Protein AF-0000000078827503 (afdb_homodimer)

Foldseek 3Di:
DDPPPPPPDPPQDPVRVVVVLLVLQLCLLCVLVVVVVVLLVVCCVPPLNVCSVPPVSDDVLVVLLVVLSVQLSVLSVVLSVCCVVVVPDDDPVLSVLSSCLRVVQVVVLSVLLSVLQPDPHSVVSVVVNVVSNVVSVVSLCCSCVVPVPPDPDPSSVVSSVSNVVSVVRSVVSSCCVRPPDDPSPPD/DDPPPPPPDPPQPPVRVVVVLLVLQLCLLCVLVVVVVVLLVVCCVPPLNVCSVPPVSDDVLVVLLVVLSVQLSVLSVVLSVCCVVVVPDDDPVLSVLSSCLRVVQVPVLSVLLSVLQPDPHSVVSVVVNVVSNVVSVVSLCCSCVVPVPPDPDPSSVVSSVSNVRSVVRSVVSSCCVRPPDDPSPPD

Organism: Myxococcus xanthus (strain DK1622) (NCBI:txid246197)

Solvent-accessible surface area (backbone atoms only — not comparable to full-atom values): 19981 Å² total; per-residue (Å²): 135,84,80,79,73,77,72,74,74,79,69,72,49,72,69,53,48,50,50,50,52,50,52,50,47,52,48,46,42,44,41,63,60,51,51,47,55,50,49,50,58,62,46,48,75,35,76,92,33,49,52,68,79,40,70,90,64,51,56,69,38,57,53,43,27,52,54,25,36,48,48,11,36,52,27,39,51,51,47,57,48,44,42,63,70,67,63,52,81,70,49,71,66,51,51,49,34,49,42,40,21,36,55,65,16,45,44,58,41,48,54,47,50,54,53,28,68,71,40,94,61,30,46,74,42,48,62,62,46,49,54,39,46,55,51,21,51,46,34,44,40,50,35,42,58,66,57,37,66,85,66,56,51,72,66,56,46,50,29,50,49,44,22,50,50,14,46,48,50,17,49,50,27,46,47,39,56,60,64,45,54,66,73,78,66,71,119,136,82,78,78,73,74,72,73,74,79,68,72,50,72,69,52,49,51,52,50,52,50,50,49,46,52,48,44,44,45,39,61,60,53,50,47,54,50,48,51,59,61,45,48,74,34,77,93,33,49,55,67,78,40,70,90,65,51,55,71,38,56,53,43,27,52,53,26,37,48,48,12,36,52,25,41,53,50,46,57,47,43,42,62,71,67,61,52,81,70,50,73,66,50,51,49,34,49,41,40,22,36,54,66,16,44,44,56,41,48,55,47,51,54,53,27,66,73,40,94,62,30,47,75,40,47,62,61,46,49,53,38,47,55,50,21,49,46,35,44,40,48,36,44,56,65,57,39,66,82,64,55,51,72,66,57,45,49,30,51,49,44,22,51,51,14,47,49,49,16,47,50,26,45,48,39,55,60,63,42,54,67,70,78,68,67,119

Radius of gyration: 24.86 Å; Cα contacts (8 Å, |Δi|>4): 340; chains: 2; bounding box: 75×67×80 Å

Sequence (374 aa):
MANASSRPSPLLSRPSLKRVRDAANLLASLAPGVLFVMALLVVSQQTRFSWLAEPLHYPWEFWVVGLAGTTATAAGVADWRYHRVARLRVGPREHQAEFLALAGGGLPLFLLMCAASVAHRPQMYLLPVLVVLIGTVALICYDEFVFHRRRCDRWEALLHRTLLAGHAAAFLAWAHFCFVRENLRGGMANASSRPSPLLSRPSLKRVRDAANLLASLAPGVLFVMALLVVSQQTRFSWLAEPLHYPWEFWVVGLAGTTATAAGVADWRYHRVARLRVGPREHQAEFLALAGGGLPLFLLMCAASVAHRPQMYLLPVLVVLIGTVALICYDEFVFHRRRCDRWEALLHRTLLAGHAAAFLAWAHFCFVRENLRGG

Nearest PDB structures (foldseek):
  8eas-assembly1_h  TM=3.879E-01  e=8.877E-01  Saccharomyces cerevisiae
  7uwb-assembly1_k  TM=2.539E-01  e=1.237E+00  Citrus x limon
  4u5a-assembly4_D  TM=2.808E-01  e=3.674E+00  Plasmodium berghei
  5cwi-assembly1_A  TM=2.118E-01  e=5.366E+00  synthetic construct
  8eas-assembly1_h  TM=3.876E-01  e=1.282E+00  Saccharomyces cerevisiae

Structure (mmCIF, N/CA/C/O backbone):
data_AF-0000000078827503-model_v1
#
loop_
_entity.id
_entity.type
_entity.pdbx_description
1 polymer 'DUF3429 domain-containing protein'
#
loop_
_atom_site.group_PDB
_atom_site.id
_atom_site.type_symbol
_atom_site.label_atom_id
_atom_site.label_alt_id
_atom_site.label_comp_id
_atom_site.label_asym_id
_atom_site.label_entity_id
_atom_site.label_seq_id
_atom_site.pdbx_PDB_ins_code
_atom_site.Cartn_x
_atom_site.Cartn_y
_atom_site.Cartn_z
_atom_site.occupancy
_atom_site.B_iso_or_equiv
_atom_site.auth_seq_id
_atom_site.auth_comp_id
_atom_site.auth_asym_id
_atom_site.auth_atom_id
_atom_site.pdbx_PDB_model_num
ATOM 1 N N . MET A 1 1 ? 38.031 -0.061 50.469 1 31.3 1 MET A N 1
ATOM 2 C CA . MET A 1 1 ? 37.844 -0.462 49.094 1 31.3 1 MET A CA 1
ATOM 3 C C . MET A 1 1 ? 36.844 0.451 48.375 1 31.3 1 MET A C 1
ATOM 5 O O . MET A 1 1 ? 35.688 0.542 48.812 1 31.3 1 MET A O 1
ATOM 9 N N . ALA A 1 2 ? 37.312 1.633 47.812 1 37.91 2 ALA A N 1
ATOM 10 C CA . ALA A 1 2 ? 36.656 2.771 47.188 1 37.91 2 ALA A CA 1
ATOM 11 C C . ALA A 1 2 ? 35.844 2.322 45.969 1 37.91 2 ALA A C 1
ATOM 13 O O . ALA A 1 2 ? 36.281 1.504 45.188 1 37.91 2 ALA A O 1
ATOM 14 N N . ASN A 1 3 ? 34.5 2.25 46.062 1 35 3 ASN A N 1
ATOM 15 C CA . ASN A 1 3 ? 33.5 2.004 45.031 1 35 3 ASN A CA 1
ATOM 16 C C . ASN A 1 3 ? 33.75 2.883 43.781 1 35 3 ASN A C 1
ATOM 18 O O . ASN A 1 3 ? 33.656 4.109 43.875 1 35 3 ASN A O 1
ATOM 22 N N . ALA A 1 4 ? 34.719 2.496 42.875 1 41.78 4 ALA A N 1
ATOM 23 C CA . ALA A 1 4 ? 34.844 3.133 41.562 1 41.78 4 ALA A CA 1
ATOM 24 C C . ALA A 1 4 ? 33.5 3.377 40.938 1 41.78 4 ALA A C 1
ATOM 26 O O . ALA A 1 4 ? 32.75 2.434 40.656 1 41.78 4 ALA A O 1
ATOM 27 N N . SER A 1 5 ? 32.781 4.465 41.25 1 38.41 5 SER A N 1
ATOM 28 C CA . SER A 1 5 ? 31.594 4.992 40.594 1 38.41 5 SER A CA 1
ATOM 29 C C . SER A 1 5 ? 31.703 4.883 39.062 1 38.41 5 SER A C 1
ATOM 31 O O . SER A 1 5 ? 32.719 5.312 38.5 1 38.41 5 SER A O 1
ATOM 33 N N . SER A 1 6 ? 31.234 3.836 38.469 1 40.38 6 SER A N 1
ATOM 34 C CA . SER A 1 6 ? 31.062 3.619 37.031 1 40.38 6 SER A CA 1
ATOM 35 C C . SER A 1 6 ? 30.656 4.906 36.312 1 40.38 6 SER A C 1
ATOM 37 O O . SER A 1 6 ? 29.609 5.48 36.625 1 40.38 6 SER A O 1
ATOM 39 N N . ARG A 1 7 ? 31.625 5.801 35.969 1 43.19 7 ARG A N 1
ATOM 40 C CA . ARG A 1 7 ? 31.359 6.926 35.062 1 43.19 7 ARG A CA 1
ATOM 41 C C . ARG A 1 7 ? 30.406 6.527 33.938 1 43.19 7 ARG A C 1
ATOM 43 O O . ARG A 1 7 ? 30.594 5.496 33.281 1 43.19 7 ARG A O 1
ATOM 50 N N . PRO A 1 8 ? 29.125 6.934 34 1 43.41 8 PRO A N 1
ATOM 51 C CA . PRO A 1 8 ? 28.203 6.629 32.906 1 43.41 8 PRO A CA 1
ATOM 52 C C . PRO A 1 8 ? 28.844 6.805 31.531 1 43.41 8 PRO A C 1
ATOM 54 O O . PRO A 1 8 ? 29.781 7.582 31.375 1 43.41 8 PRO A O 1
ATOM 57 N N . SER A 1 9 ? 28.906 5.824 30.703 1 47.62 9 SER A N 1
ATOM 58 C CA . SER A 1 9 ? 29.328 5.84 29.312 1 47.62 9 SER A CA 1
ATOM 59 C C . SER A 1 9 ? 28.984 7.172 28.641 1 47.62 9 SER A C 1
ATOM 61 O O . SER A 1 9 ? 27.875 7.684 28.797 1 47.62 9 SER A O 1
ATOM 63 N N . PRO A 1 10 ? 29.891 7.996 28.266 1 47.09 10 PRO A N 1
ATOM 64 C CA . PRO A 1 10 ? 29.641 9.305 27.672 1 47.09 10 PRO A CA 1
ATOM 65 C C . PRO A 1 10 ? 28.5 9.281 26.641 1 47.09 10 PRO A C 1
ATOM 67 O O . PRO A 1 10 ? 28.531 8.477 25.703 1 47.09 10 PRO A O 1
ATOM 70 N N . LEU A 1 11 ? 27.219 9.469 27.031 1 48.03 11 LEU A N 1
ATOM 71 C CA . LEU A 1 11 ? 26.125 9.805 26.141 1 48.03 11 LEU A CA 1
ATOM 72 C C . LEU A 1 11 ? 26.625 10.562 24.906 1 48.03 11 LEU A C 1
ATOM 74 O O . LEU A 1 11 ? 27.406 11.5 25.031 1 48.03 11 LEU A O 1
ATOM 78 N N . LEU A 1 12 ? 26.75 9.836 23.875 1 52.47 12 LEU A N 1
ATOM 79 C CA . LEU A 1 12 ? 27.156 10.5 22.641 1 52.47 12 LEU A CA 1
ATOM 80 C C . LEU A 1 12 ? 26.672 11.953 22.625 1 52.47 12 LEU A C 1
ATOM 82 O O . LEU A 1 12 ? 25.5 12.219 22.938 1 52.47 12 LEU A O 1
ATOM 86 N N . SER A 1 13 ? 27.5 12.859 22.5 1 62 13 SER A N 1
ATOM 87 C CA . SER A 1 13 ? 27.203 14.281 22.406 1 62 13 SER A CA 1
ATOM 88 C C . SER A 1 13 ? 26.25 14.578 21.25 1 62 13 SER A C 1
ATOM 90 O O . SER A 1 13 ? 26.141 13.781 20.328 1 62 13 SER A O 1
ATOM 92 N N . ARG A 1 14 ? 25.406 15.523 21.281 1 66.44 14 ARG A N 1
ATOM 93 C CA . ARG A 1 14 ? 24.391 15.961 20.312 1 66.44 14 ARG A CA 1
ATOM 94 C C . ARG A 1 14 ? 24.969 15.984 18.891 1 66.44 14 ARG A C 1
ATOM 96 O O . ARG A 1 14 ? 24.312 15.523 17.953 1 66.44 14 ARG A O 1
ATOM 103 N N . PRO A 1 15 ? 26.281 16.5 18.797 1 66.88 15 PRO A N 1
ATOM 104 C CA . PRO A 1 15 ? 26.844 16.484 17.438 1 66.88 15 PRO A CA 1
ATOM 105 C C . PRO A 1 15 ? 27.141 15.07 16.938 1 66.88 15 PRO A C 1
ATOM 107 O O . PRO A 1 15 ? 26.953 14.781 15.75 1 66.88 15 PRO A O 1
ATOM 110 N N . SER A 1 16 ? 27.531 14.219 17.812 1 70.38 16 SER A N 1
ATOM 111 C CA . SER A 1 16 ? 27.828 12.836 17.438 1 70.38 16 SER A CA 1
ATOM 112 C C . SER A 1 16 ? 26.547 12.102 17.031 1 70.38 16 SER A C 1
ATOM 114 O O . SER A 1 16 ? 26.562 11.352 16.047 1 70.38 16 SER A O 1
ATOM 116 N N . LEU A 1 17 ? 25.547 12.406 17.703 1 66.88 17 LEU A N 1
ATOM 117 C CA . LEU A 1 17 ? 24.281 11.758 17.406 1 66.88 17 LEU A CA 1
ATOM 118 C C . LEU A 1 17 ? 23.781 12.164 16.031 1 66.88 17 LEU A C 1
ATOM 120 O O . LEU A 1 17 ? 23.234 11.344 15.289 1 66.88 17 LEU A O 1
ATOM 124 N N . LYS A 1 18 ? 24.016 13.406 15.75 1 74.19 18 LYS A N 1
ATOM 125 C CA . LYS A 1 18 ? 23.625 13.914 14.438 1 74.19 18 LYS A CA 1
ATOM 126 C C . LYS A 1 18 ? 24.391 13.211 13.32 1 74.19 18 LYS A C 1
ATOM 128 O O . LYS A 1 18 ? 23.812 12.859 12.289 1 74.19 18 LYS A O 1
ATOM 133 N N . ARG A 1 19 ? 25.703 13.047 13.578 1 74.19 19 ARG A N 1
ATOM 134 C CA . ARG A 1 19 ? 26.531 12.375 12.586 1 74.19 19 ARG A CA 1
ATOM 135 C C . ARG A 1 19 ? 26.109 10.93 12.391 1 74.19 19 ARG A C 1
ATOM 137 O O . ARG A 1 19 ? 26.094 10.422 11.266 1 74.19 19 ARG A O 1
ATOM 144 N N . VAL A 1 20 ? 25.812 10.297 13.383 1 71.38 20 VAL A N 1
ATOM 145 C CA . VAL A 1 20 ? 25.391 8.898 13.336 1 71.38 20 VAL A CA 1
ATOM 146 C C . VAL A 1 20 ? 24.078 8.773 12.578 1 71.38 20 VAL A C 1
ATOM 148 O O . VAL A 1 20 ? 23.906 7.883 11.742 1 71.38 20 VAL A O 1
ATOM 151 N N . ARG A 1 21 ? 23.25 9.703 12.883 1 74.06 21 ARG A N 1
ATOM 152 C CA . ARG A 1 21 ? 21.953 9.688 12.211 1 74.06 21 ARG A CA 1
ATOM 153 C C . ARG A 1 21 ? 22.109 9.93 10.711 1 74.06 21 ARG A C 1
ATOM 155 O O . ARG A 1 21 ? 21.438 9.297 9.898 1 74.06 21 ARG A O 1
ATOM 162 N N . ASP A 1 22 ? 23 10.758 10.445 1 77.38 22 ASP A N 1
ATOM 163 C CA . ASP A 1 22 ? 23.281 11.07 9.047 1 77.38 22 ASP A CA 1
ATOM 164 C C . ASP A 1 22 ? 23.875 9.867 8.312 1 77.38 22 ASP A C 1
ATOM 166 O O . ASP A 1 22 ? 23.453 9.555 7.195 1 77.38 22 ASP A O 1
ATOM 170 N N . ALA A 1 23 ? 24.797 9.289 8.969 1 78.19 23 ALA A N 1
ATOM 171 C CA . ALA A 1 23 ? 25.406 8.102 8.383 1 78.19 23 ALA A CA 1
ATOM 172 C C . ALA A 1 23 ? 24.391 6.973 8.234 1 78.19 23 ALA A C 1
ATOM 174 O O . ALA A 1 23 ? 24.391 6.25 7.238 1 78.19 23 ALA A O 1
ATOM 175 N N . ALA A 1 24 ? 23.578 6.875 9.141 1 76.25 24 ALA A N 1
ATOM 176 C CA . ALA A 1 24 ? 22.547 5.836 9.117 1 76.25 24 ALA A CA 1
ATOM 177 C C . ALA A 1 24 ? 21.594 6.035 7.945 1 76.25 24 ALA A C 1
ATOM 179 O O . ALA A 1 24 ? 21.188 5.07 7.289 1 76.25 24 ALA A O 1
ATOM 180 N N . ASN A 1 25 ? 21.297 7.254 7.664 1 78.62 25 ASN A N 1
ATOM 181 C CA . ASN A 1 25 ? 20.406 7.555 6.551 1 78.62 25 ASN A CA 1
ATOM 182 C C . ASN A 1 25 ? 21.047 7.238 5.207 1 78.62 25 ASN A C 1
ATOM 184 O O . ASN A 1 25 ? 20.391 6.738 4.297 1 78.62 25 ASN A O 1
ATOM 188 N N . LEU A 1 26 ? 22.266 7.555 5.176 1 79.81 26 LEU A N 1
ATOM 189 C CA . LEU A 1 26 ? 22.984 7.223 3.945 1 79.81 26 LEU A CA 1
ATOM 190 C C . LEU A 1 26 ? 23.031 5.715 3.738 1 79.81 26 LEU A C 1
ATOM 192 O O . LEU A 1 26 ? 22.766 5.223 2.643 1 79.81 26 LEU A O 1
ATOM 196 N N . LEU A 1 27 ? 23.328 5.027 4.734 1 80.25 27 LEU A N 1
ATOM 197 C CA . LEU A 1 27 ? 23.391 3.572 4.656 1 80.25 27 LEU A CA 1
ATOM 198 C C . LEU A 1 27 ? 22.016 2.988 4.297 1 80.25 27 LEU A C 1
ATOM 200 O O . LEU A 1 27 ? 21.938 2.053 3.494 1 80.25 27 LEU A O 1
ATOM 204 N N . ALA A 1 28 ? 21.125 3.52 4.887 1 79.88 28 ALA A N 1
ATOM 205 C CA . ALA A 1 28 ? 19.766 3.049 4.613 1 79.88 28 ALA A CA 1
ATOM 206 C C . ALA A 1 28 ? 19.391 3.285 3.154 1 79.88 28 ALA A C 1
ATOM 208 O O . ALA A 1 28 ? 18.672 2.479 2.555 1 79.88 28 ALA A O 1
ATOM 209 N N . SER A 1 29 ? 19.906 4.332 2.602 1 79.56 29 SER A N 1
ATOM 210 C CA . SER A 1 29 ? 19.609 4.645 1.209 1 79.56 29 SER A CA 1
ATOM 211 C C . SER A 1 29 ? 20.328 3.701 0.26 1 79.56 29 SER A C 1
ATOM 213 O O . SER A 1 29 ? 19.859 3.434 -0.845 1 79.56 29 SER A O 1
ATOM 215 N N . LEU A 1 30 ? 21.406 3.182 0.741 1 85.25 30 LEU A N 1
ATOM 216 C CA . LEU A 1 30 ? 22.219 2.316 -0.104 1 85.25 30 LEU A CA 1
ATOM 217 C C . LEU A 1 30 ? 21.844 0.853 0.09 1 85.25 30 LEU A C 1
ATOM 219 O O . LEU A 1 30 ? 22.141 0.013 -0.764 1 85.25 30 LEU A O 1
ATOM 223 N N . ALA A 1 31 ? 21.203 0.578 1.062 1 83.38 31 ALA A N 1
ATOM 224 C CA . ALA A 1 31 ? 20.969 -0.793 1.506 1 83.38 31 ALA A CA 1
ATOM 225 C C . ALA A 1 31 ? 20.188 -1.584 0.457 1 83.38 31 ALA A C 1
ATOM 227 O O . ALA A 1 31 ? 20.578 -2.697 0.095 1 83.38 31 ALA A O 1
ATOM 228 N N . PRO A 1 32 ? 19.203 -1.036 -0.097 1 80.69 32 PRO A N 1
ATOM 229 C CA . PRO A 1 32 ? 18.453 -1.842 -1.065 1 80.69 32 PRO A CA 1
ATOM 230 C C . PRO A 1 32 ? 19.297 -2.25 -2.27 1 80.69 32 PRO A C 1
ATOM 232 O O . PRO A 1 32 ? 19.234 -3.4 -2.713 1 80.69 32 PRO A O 1
ATOM 235 N N . GLY A 1 33 ? 20.078 -1.362 -2.723 1 80.69 33 GLY A N 1
ATOM 236 C CA . GLY A 1 33 ? 20.938 -1.69 -3.852 1 80.69 33 GLY A CA 1
ATOM 237 C C . GLY A 1 33 ? 21.984 -2.729 -3.518 1 80.69 33 GLY A C 1
ATOM 238 O O . GLY A 1 33 ? 22.156 -3.705 -4.254 1 80.69 33 GLY A O 1
ATOM 239 N N . VAL A 1 34 ? 22.562 -2.541 -2.438 1 82.94 34 VAL A N 1
ATOM 240 C CA . VAL A 1 34 ? 23.625 -3.447 -2.012 1 82.94 34 VAL A CA 1
ATOM 241 C C . VAL A 1 34 ? 23.047 -4.828 -1.721 1 82.94 34 VAL A C 1
ATOM 243 O O . VAL A 1 34 ? 23.578 -5.844 -2.168 1 82.94 34 VAL A O 1
ATOM 246 N N . LEU A 1 35 ? 22.016 -4.789 -1.042 1 82.06 35 LEU A N 1
ATOM 247 C CA . LEU A 1 35 ? 21.375 -6.055 -0.703 1 82.06 35 LEU A CA 1
ATOM 248 C C . LEU A 1 35 ? 20.875 -6.77 -1.959 1 82.06 35 LEU A C 1
ATOM 250 O O . LEU A 1 35 ? 20.938 -7.996 -2.039 1 82.06 35 LEU A O 1
ATOM 254 N N . PHE A 1 36 ? 20.422 -6.062 -2.902 1 82.81 36 PHE A N 1
ATOM 255 C CA . PHE A 1 36 ? 19.969 -6.648 -4.156 1 82.81 36 PHE A CA 1
ATOM 256 C C . PHE A 1 36 ? 21.125 -7.336 -4.879 1 82.81 36 PHE A C 1
ATOM 258 O O . PHE A 1 36 ? 21 -8.492 -5.301 1 82.81 36 PHE A O 1
ATOM 265 N N . VAL A 1 37 ? 22.219 -6.656 -4.965 1 81.19 37 VAL A N 1
ATOM 266 C CA . VAL A 1 37 ? 23.375 -7.219 -5.641 1 81.19 37 VAL A CA 1
ATOM 267 C C . VAL A 1 37 ? 23.875 -8.453 -4.887 1 81.19 37 VAL A C 1
ATOM 269 O O . VAL A 1 37 ? 24.188 -9.477 -5.5 1 81.19 37 VAL A O 1
ATOM 272 N N . MET A 1 38 ? 23.844 -8.344 -3.648 1 83 38 MET A N 1
ATOM 273 C CA . MET A 1 38 ? 24.266 -9.469 -2.828 1 83 38 MET A CA 1
ATOM 274 C C . MET A 1 38 ? 23.328 -10.664 -3.016 1 83 38 MET A C 1
ATOM 276 O O . MET A 1 38 ? 23.797 -11.805 -3.123 1 83 38 MET A O 1
ATOM 280 N N . ALA A 1 39 ? 22.125 -10.445 -3.018 1 81.25 39 ALA A N 1
ATOM 281 C CA . ALA A 1 39 ? 21.156 -11.508 -3.227 1 81.25 39 ALA A CA 1
ATOM 282 C C . ALA A 1 39 ? 21.344 -12.164 -4.594 1 81.25 39 ALA A C 1
ATOM 284 O O . ALA A 1 39 ? 21.266 -13.383 -4.715 1 81.25 39 ALA A O 1
ATOM 285 N N . LEU A 1 40 ? 21.531 -11.367 -5.586 1 80.94 40 LEU A N 1
ATOM 286 C CA . LEU A 1 40 ? 21.75 -11.906 -6.926 1 80.94 40 LEU A CA 1
ATOM 287 C C . LEU A 1 40 ? 22.984 -12.805 -6.953 1 80.94 40 LEU A C 1
ATOM 289 O O . LEU A 1 40 ? 22.969 -13.867 -7.578 1 80.94 40 LEU A O 1
ATOM 293 N N . LEU A 1 41 ? 23.984 -12.398 -6.242 1 82.5 41 LEU A N 1
ATOM 294 C CA . LEU A 1 41 ? 25.203 -13.188 -6.195 1 82.5 41 LEU A CA 1
ATOM 295 C C . LEU A 1 41 ? 24.969 -14.516 -5.484 1 82.5 41 LEU A C 1
ATOM 297 O O . LEU A 1 41 ? 25.453 -15.555 -5.934 1 82.5 41 LEU A O 1
ATOM 301 N N . VAL A 1 42 ? 24.203 -14.469 -4.488 1 81.25 42 VAL A N 1
ATOM 302 C CA . VAL A 1 42 ? 23.922 -15.664 -3.705 1 81.25 42 VAL A CA 1
ATOM 303 C C . VAL A 1 42 ? 23.062 -16.625 -4.52 1 81.25 42 VAL A C 1
ATOM 305 O O . VAL A 1 42 ? 23.344 -17.828 -4.566 1 81.25 42 VAL A O 1
ATOM 308 N N . VAL A 1 43 ? 22.156 -16.125 -5.238 1 79.69 43 VAL A N 1
ATOM 309 C CA . VAL A 1 43 ? 21.203 -17 -5.926 1 79.69 43 VAL A CA 1
ATOM 310 C C . VAL A 1 43 ? 21.797 -17.438 -7.266 1 79.69 43 VAL A C 1
ATOM 312 O O . VAL A 1 43 ? 21.344 -18.438 -7.844 1 79.69 43 VAL A O 1
ATOM 315 N N . SER A 1 44 ? 22.719 -16.719 -7.73 1 80.31 44 SER A N 1
ATOM 316 C CA . SER A 1 44 ? 23.344 -17.078 -9 1 80.31 44 SER A CA 1
ATOM 317 C C . SER A 1 44 ? 24 -18.453 -8.938 1 80.31 44 SER A C 1
ATOM 319 O O . SER A 1 44 ? 24.25 -19.078 -9.969 1 80.31 44 SER A O 1
ATOM 321 N N . GLN A 1 45 ? 24.156 -18.891 -7.805 1 79.38 45 GLN A N 1
ATOM 322 C CA . GLN A 1 45 ? 24.797 -20.188 -7.613 1 79.38 45 GLN A CA 1
ATOM 323 C C . GLN A 1 45 ? 23.781 -21.328 -7.723 1 79.38 45 GLN A C 1
ATOM 325 O O . GLN A 1 45 ? 24.156 -22.5 -7.785 1 79.38 45 GLN A O 1
ATOM 330 N N . GLN A 1 46 ? 22.562 -21.031 -7.883 1 77.81 46 GLN A N 1
ATOM 331 C CA . GLN A 1 46 ? 21.516 -22.047 -7.984 1 77.81 46 GLN A CA 1
ATOM 332 C C . GLN A 1 46 ? 21.141 -22.297 -9.445 1 77.81 46 GLN A C 1
ATOM 334 O O . GLN A 1 46 ? 21.094 -21.375 -10.25 1 77.81 46 GLN A O 1
ATOM 339 N N . THR A 1 47 ? 20.828 -23.516 -9.734 1 78.38 47 THR A N 1
ATOM 340 C CA . THR A 1 47 ? 20.531 -23.953 -11.102 1 78.38 47 THR A CA 1
ATOM 341 C C . THR A 1 47 ? 19.281 -23.25 -11.633 1 78.38 47 THR A C 1
ATOM 343 O O . THR 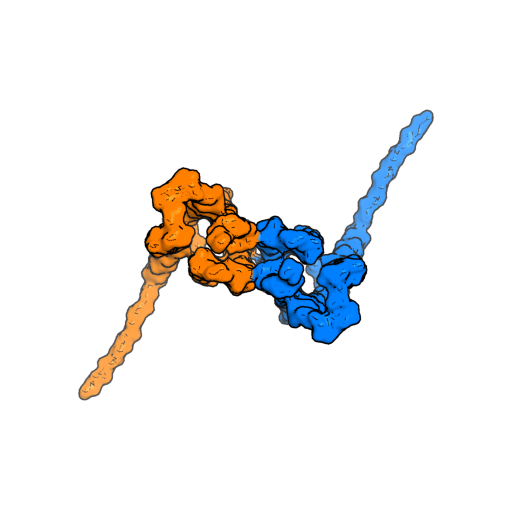A 1 47 ? 19.219 -22.891 -12.805 1 78.38 47 THR A O 1
ATOM 346 N N . ARG A 1 48 ? 18.391 -22.984 -10.711 1 76.5 48 ARG A N 1
ATOM 347 C CA . ARG A 1 48 ? 17.141 -22.359 -11.117 1 76.5 48 ARG A CA 1
ATOM 348 C C . ARG A 1 48 ? 17.375 -20.938 -11.633 1 76.5 48 ARG A C 1
ATOM 350 O O . ARG A 1 48 ? 16.578 -20.422 -12.414 1 76.5 48 ARG A O 1
ATOM 357 N N . PHE A 1 49 ? 18.531 -20.453 -11.305 1 77 49 PHE A N 1
ATOM 358 C CA . PHE A 1 49 ? 18.844 -19.078 -11.68 1 77 49 PHE A CA 1
ATOM 359 C C . PHE A 1 49 ? 20.031 -19.031 -12.617 1 77 49 PHE A C 1
ATOM 361 O O . PHE A 1 49 ? 20.781 -18.031 -12.648 1 77 49 PHE A O 1
ATOM 368 N N . SER A 1 50 ? 20.25 -20.031 -13.289 1 78.06 50 SER A N 1
ATOM 369 C CA . SER A 1 50 ? 21.375 -20.109 -14.211 1 78.06 50 SER A CA 1
ATOM 370 C C . SER A 1 50 ? 21.297 -19.016 -15.273 1 78.06 50 SER A C 1
ATOM 372 O O . SER A 1 50 ? 22.312 -18.609 -15.828 1 78.06 50 SER A O 1
ATOM 374 N N . TRP A 1 51 ? 20.078 -18.562 -15.5 1 76.69 51 TRP A N 1
ATOM 375 C CA . TRP A 1 51 ? 19.875 -17.516 -16.5 1 76.69 51 TRP A CA 1
ATOM 376 C C . TRP A 1 51 ? 20.547 -16.219 -16.078 1 76.69 51 TRP A C 1
ATOM 378 O O . TRP A 1 51 ? 20.781 -15.336 -16.906 1 76.69 51 TRP A O 1
ATOM 388 N N . LEU A 1 52 ? 20.938 -16.094 -14.836 1 78.88 52 LEU A N 1
ATOM 389 C CA . LEU A 1 52 ? 21.609 -14.906 -14.32 1 78.88 52 LEU A CA 1
ATOM 390 C C . LEU A 1 52 ? 23 -14.766 -14.914 1 78.88 52 LEU A C 1
ATOM 392 O O . LEU A 1 52 ? 23.578 -13.68 -14.891 1 78.88 52 LEU A O 1
ATOM 396 N N . ALA A 1 53 ? 23.516 -15.875 -15.461 1 77.69 53 ALA A N 1
ATOM 397 C CA . ALA A 1 53 ? 24.844 -15.859 -16.047 1 77.69 53 ALA A CA 1
ATOM 398 C C . ALA A 1 53 ? 24.828 -15.188 -17.422 1 77.69 53 ALA A C 1
ATOM 400 O O . ALA A 1 53 ? 25.859 -14.703 -17.891 1 77.69 53 ALA A O 1
ATOM 401 N N . GLU A 1 54 ? 23.656 -15.172 -18.031 1 81.19 54 GLU A N 1
ATOM 402 C CA . GLU A 1 54 ? 23.516 -14.57 -19.359 1 81.19 54 GLU A CA 1
ATOM 403 C C . GLU A 1 54 ? 22.578 -13.367 -19.328 1 81.19 54 GLU A C 1
ATOM 405 O O . GLU A 1 54 ? 21.359 -13.523 -19.469 1 81.19 54 GLU A O 1
ATOM 410 N N . PRO A 1 55 ? 23.125 -12.211 -19.25 1 77.19 55 PRO A N 1
ATOM 411 C CA . PRO A 1 55 ? 22.328 -10.992 -19.094 1 77.19 55 PRO A CA 1
ATOM 412 C C . PRO A 1 55 ? 21.297 -10.812 -20.203 1 77.19 55 PRO A C 1
ATOM 414 O O . PRO A 1 55 ? 20.25 -10.195 -20 1 77.19 55 PRO A O 1
ATOM 417 N N . LEU A 1 56 ? 21.594 -11.281 -21.359 1 79.75 56 LEU A N 1
ATOM 418 C CA . LEU A 1 56 ? 20.672 -11.141 -22.484 1 79.75 56 LEU A CA 1
ATOM 419 C C . LEU A 1 56 ? 19.391 -11.906 -22.219 1 79.75 56 LEU A C 1
ATOM 421 O O . LEU A 1 56 ? 18.359 -11.633 -22.844 1 79.75 56 LEU A O 1
ATOM 425 N N . HIS A 1 57 ? 19.391 -12.812 -21.266 1 80.06 57 HIS A N 1
ATOM 426 C CA . HIS A 1 57 ? 18.219 -13.633 -20.984 1 80.06 57 HIS A CA 1
ATOM 427 C C . HIS A 1 57 ? 17.484 -13.133 -19.734 1 80.06 57 HIS A C 1
ATOM 429 O O . HIS A 1 57 ? 16.531 -13.773 -19.281 1 80.06 57 HIS A O 1
ATOM 435 N N . TYR A 1 58 ? 17.953 -11.961 -19.344 1 82.19 58 TYR A N 1
ATOM 436 C CA . TYR A 1 58 ? 17.281 -11.438 -18.156 1 82.19 58 TYR A CA 1
ATOM 437 C C . TYR A 1 58 ? 15.836 -11.062 -18.469 1 82.19 58 TYR A C 1
ATOM 439 O O . TYR A 1 58 ? 15.562 -10.414 -19.484 1 82.19 58 TYR A O 1
ATOM 447 N N . PRO A 1 59 ? 15 -11.469 -17.672 1 86.56 59 PRO A N 1
ATOM 448 C CA . PRO A 1 59 ? 13.633 -10.969 -17.812 1 86.56 59 PRO A CA 1
ATOM 449 C C . PRO A 1 59 ? 13.555 -9.445 -17.734 1 86.56 59 PRO A C 1
ATOM 451 O O . PRO A 1 59 ? 14.406 -8.812 -17.109 1 86.56 59 PRO A O 1
ATOM 454 N N . TRP A 1 60 ? 12.594 -8.797 -18.406 1 90.25 60 TRP A N 1
ATOM 455 C CA . TRP A 1 60 ? 12.492 -7.348 -18.469 1 90.25 60 TRP A CA 1
ATOM 456 C C . TRP A 1 60 ? 12.336 -6.754 -17.078 1 90.25 60 TRP A C 1
ATOM 458 O O . TRP A 1 60 ? 12.773 -5.629 -16.812 1 90.25 60 TRP A O 1
ATOM 468 N N . GLU A 1 61 ? 11.742 -7.543 -16.203 1 92.25 61 GLU A N 1
ATOM 469 C CA . GLU A 1 61 ? 11.523 -7.074 -14.828 1 92.25 61 GLU A CA 1
ATOM 470 C C . GLU A 1 61 ? 12.852 -6.734 -14.148 1 92.25 61 GLU A C 1
ATOM 472 O O . GLU A 1 61 ? 12.93 -5.766 -13.391 1 92.25 61 GLU A O 1
ATOM 477 N N . PHE A 1 62 ? 13.898 -7.449 -14.461 1 88.75 62 PHE A N 1
ATOM 478 C CA . PHE A 1 62 ? 15.195 -7.234 -13.844 1 88.75 62 PHE A CA 1
ATOM 479 C C . PHE A 1 62 ? 15.82 -5.934 -14.336 1 88.75 62 PHE A C 1
ATOM 481 O O . PHE A 1 62 ? 16.484 -5.23 -13.57 1 88.75 62 PHE A O 1
ATOM 488 N N . TRP A 1 63 ? 15.562 -5.625 -15.492 1 90.94 63 TRP A N 1
ATOM 489 C CA . TRP A 1 63 ? 16.047 -4.363 -16.031 1 90.94 63 TRP A CA 1
ATOM 490 C C . TRP A 1 63 ? 15.344 -3.18 -15.391 1 90.94 63 TRP A C 1
ATOM 492 O O . TRP A 1 63 ? 15.984 -2.18 -15.047 1 90.94 63 TRP A O 1
ATOM 502 N N . VAL A 1 64 ? 14.117 -3.287 -15.188 1 92.94 64 VAL A N 1
ATOM 503 C CA . VAL A 1 64 ? 13.359 -2.223 -14.539 1 92.94 64 VAL A CA 1
ATOM 504 C C . VAL A 1 64 ? 13.805 -2.076 -13.086 1 92.94 64 VAL A C 1
ATOM 506 O O . VAL A 1 64 ? 14 -0.961 -12.602 1 92.94 64 VAL A O 1
ATOM 509 N N . VAL A 1 65 ? 14.016 -3.174 -12.438 1 92.25 65 VAL A N 1
ATOM 510 C CA . VAL A 1 65 ? 14.477 -3.137 -11.055 1 92.25 65 VAL A CA 1
ATOM 511 C C . VAL A 1 65 ? 15.844 -2.451 -10.984 1 92.25 65 VAL A C 1
ATOM 513 O O . VAL A 1 65 ? 16.062 -1.593 -10.133 1 92.25 65 VAL A O 1
ATOM 516 N N . GLY A 1 66 ? 16.719 -2.855 -11.898 1 90.06 66 GLY A N 1
ATOM 517 C CA . GLY A 1 66 ? 18.047 -2.268 -11.914 1 90.06 66 GLY A CA 1
ATOM 518 C C . GLY A 1 66 ? 18.031 -0.777 -12.203 1 90.06 66 GLY A C 1
ATOM 519 O O . GLY A 1 66 ? 18.656 0.006 -11.469 1 90.06 66 GLY A O 1
ATOM 520 N N . LEU A 1 67 ? 17.328 -0.396 -13.203 1 93.31 67 LEU A N 1
ATOM 521 C CA . LEU A 1 67 ? 17.312 1.001 -13.625 1 93.31 67 LEU A CA 1
ATOM 522 C C . LEU A 1 67 ? 16.578 1.867 -12.609 1 93.31 67 LEU A C 1
ATOM 524 O O . LEU A 1 67 ? 17.078 2.91 -12.188 1 93.31 67 LEU A O 1
ATOM 528 N N . ALA A 1 68 ? 15.422 1.45 -12.266 1 95 68 ALA A N 1
ATOM 529 C CA . ALA A 1 68 ? 14.625 2.207 -11.305 1 95 68 ALA A CA 1
ATOM 530 C C . ALA A 1 68 ? 15.289 2.225 -9.93 1 95 68 ALA A C 1
ATOM 532 O O . ALA A 1 68 ? 15.312 3.262 -9.258 1 95 68 ALA A O 1
ATOM 533 N N . GLY A 1 69 ? 15.805 1.105 -9.578 1 92.62 69 GLY A N 1
ATOM 534 C CA . GLY A 1 69 ? 16.5 1.034 -8.312 1 92.62 69 GLY A CA 1
ATOM 535 C C . GLY A 1 69 ? 17.719 1.933 -8.25 1 92.62 69 GLY A C 1
ATOM 536 O O . GLY A 1 69 ? 17.969 2.6 -7.242 1 92.62 69 GLY A O 1
ATOM 537 N N . THR A 1 70 ? 18.469 1.921 -9.273 1 91.56 70 THR A N 1
ATOM 538 C CA . THR A 1 70 ? 19.641 2.773 -9.344 1 91.56 70 THR A CA 1
ATOM 539 C C . THR A 1 70 ? 19.25 4.246 -9.297 1 91.56 70 THR A C 1
ATOM 541 O O . THR A 1 70 ? 19.891 5.043 -8.602 1 91.56 70 THR A O 1
ATOM 544 N N . THR A 1 71 ? 18.234 4.523 -10.039 1 93.12 71 THR A N 1
ATOM 545 C CA . THR A 1 71 ? 17.734 5.895 -10.039 1 93.12 71 THR A CA 1
ATOM 546 C C . THR A 1 71 ? 17.281 6.309 -8.641 1 93.12 71 THR A C 1
ATOM 548 O O . THR A 1 71 ? 17.609 7.41 -8.18 1 93.12 71 THR A O 1
ATOM 551 N N . ALA A 1 72 ? 16.594 5.469 -8 1 93.06 72 ALA A N 1
ATOM 552 C CA . ALA A 1 72 ? 16.141 5.746 -6.641 1 93.06 72 ALA A CA 1
ATOM 553 C C . ALA A 1 72 ? 17.312 5.938 -5.695 1 93.06 72 ALA A C 1
ATOM 555 O O . ALA A 1 72 ? 17.344 6.875 -4.895 1 93.06 72 ALA A O 1
ATOM 556 N N . THR A 1 73 ? 18.25 5.062 -5.812 1 89.69 73 THR A N 1
ATOM 557 C CA . THR A 1 73 ? 19.438 5.141 -4.953 1 89.69 73 THR A CA 1
ATOM 558 C C . THR A 1 73 ? 20.203 6.434 -5.207 1 89.69 73 THR A C 1
ATOM 560 O O . THR A 1 73 ? 20.625 7.109 -4.266 1 89.69 73 THR A O 1
ATOM 563 N N . ALA A 1 74 ? 20.359 6.75 -6.441 1 91.94 74 ALA A N 1
ATOM 564 C CA . ALA A 1 74 ? 21.047 7.988 -6.793 1 91.94 74 ALA A CA 1
ATOM 565 C C . ALA A 1 74 ? 20.312 9.203 -6.223 1 91.94 74 ALA A C 1
ATOM 567 O O . ALA A 1 74 ? 20.953 10.117 -5.688 1 91.94 74 ALA A O 1
ATOM 568 N N . ALA A 1 75 ? 19.031 9.211 -6.32 1 91.5 75 ALA A N 1
ATOM 569 C CA . ALA A 1 75 ? 18.234 10.305 -5.777 1 91.5 75 ALA A CA 1
ATOM 570 C C . ALA A 1 75 ? 18.344 10.367 -4.254 1 91.5 75 ALA A C 1
ATOM 572 O O . ALA A 1 75 ? 18.406 11.453 -3.672 1 91.5 75 ALA A O 1
ATOM 573 N N . GLY A 1 76 ? 18.312 9.25 -3.643 1 86.94 76 GLY A N 1
ATOM 574 C CA . GLY A 1 76 ? 18.484 9.203 -2.199 1 86.94 76 GLY A CA 1
ATOM 575 C C . GLY A 1 76 ? 19.812 9.766 -1.737 1 86.94 76 GLY A C 1
ATOM 576 O O . GLY A 1 76 ? 19.859 10.523 -0.764 1 86.94 76 GLY A O 1
ATOM 577 N N . VAL A 1 77 ? 20.859 9.414 -2.389 1 86.94 77 VAL A N 1
ATOM 578 C CA . VAL A 1 77 ? 22.188 9.922 -2.064 1 86.94 77 VAL A CA 1
ATOM 579 C C . VAL A 1 77 ? 22.234 11.43 -2.318 1 86.94 77 VAL A C 1
ATOM 581 O O . VAL A 1 77 ? 22.797 12.18 -1.517 1 86.94 77 VAL A O 1
ATOM 584 N N . ALA A 1 78 ? 21.688 11.836 -3.432 1 89 78 ALA A N 1
ATOM 585 C CA . ALA A 1 78 ? 21.641 13.258 -3.758 1 89 78 ALA A CA 1
ATOM 586 C C . ALA A 1 78 ? 20.875 14.047 -2.701 1 89 78 ALA A C 1
ATOM 588 O O . ALA A 1 78 ? 21.281 15.156 -2.332 1 89 78 ALA A O 1
ATOM 589 N N . ASP A 1 79 ? 19.781 13.57 -2.221 1 85 79 ASP A N 1
ATOM 590 C CA . ASP A 1 79 ? 18.984 14.195 -1.168 1 85 79 ASP A CA 1
ATOM 591 C C . ASP A 1 79 ? 19.781 14.297 0.132 1 85 79 ASP A C 1
ATOM 593 O O . ASP A 1 79 ? 19.781 15.344 0.786 1 85 79 ASP A O 1
ATOM 597 N N . TRP A 1 80 ? 20.406 13.188 0.466 1 81.12 80 TRP A N 1
ATOM 598 C CA . TRP A 1 80 ? 21.266 13.164 1.646 1 81.12 80 TRP A CA 1
ATOM 599 C C . TRP A 1 80 ? 22.344 14.234 1.557 1 81.12 80 TRP A C 1
ATOM 601 O O . TRP A 1 80 ? 22.594 14.961 2.523 1 81.12 80 TRP A O 1
ATOM 611 N N . ARG A 1 81 ? 22.953 14.414 0.427 1 83.06 81 ARG A N 1
ATOM 612 C CA . ARG A 1 81 ? 23.984 15.414 0.213 1 83.06 81 ARG A CA 1
ATOM 613 C C . ARG A 1 81 ? 23.391 16.828 0.272 1 83.06 81 ARG A C 1
ATOM 615 O O . ARG A 1 81 ? 24.016 17.734 0.813 1 83.06 81 ARG A O 1
ATOM 622 N N . TYR A 1 82 ? 22.266 16.891 -0.298 1 80.81 82 TYR A N 1
ATOM 623 C CA . TYR A 1 82 ? 21.609 18.188 -0.327 1 80.81 82 TYR A CA 1
ATOM 624 C C . TYR A 1 82 ? 21.344 18.703 1.085 1 80.81 82 TYR A C 1
ATOM 626 O O . TYR A 1 82 ? 21.594 19.875 1.379 1 80.81 82 TYR A O 1
ATOM 634 N N . HIS A 1 83 ? 20.891 17.938 1.937 1 76.81 83 HIS A N 1
ATOM 635 C CA . HIS A 1 83 ? 20.625 18.312 3.316 1 76.81 83 HIS A CA 1
ATOM 636 C C . HIS A 1 83 ? 21.906 18.688 4.051 1 76.81 83 HIS A C 1
ATOM 638 O O . HIS A 1 83 ? 21.891 19.531 4.945 1 76.81 83 HIS A O 1
ATOM 644 N N . ARG A 1 84 ? 22.969 18.141 3.654 1 75.5 84 ARG A N 1
ATOM 645 C CA . ARG A 1 84 ? 24.25 18.422 4.297 1 75.5 84 ARG A CA 1
ATOM 646 C C . ARG A 1 84 ? 24.844 19.734 3.793 1 75.5 84 ARG A C 1
ATOM 648 O O . ARG A 1 84 ? 25.406 20.5 4.574 1 75.5 84 ARG A O 1
ATOM 655 N N . VAL A 1 85 ? 24.672 19.844 2.553 1 70.81 85 VAL A N 1
ATOM 656 C CA . VAL A 1 85 ? 25.297 21.016 1.954 1 70.81 85 VAL A CA 1
ATOM 657 C C . VAL A 1 85 ? 24.438 22.25 2.248 1 70.81 85 VAL A C 1
ATOM 659 O O . VAL A 1 85 ? 24.969 23.328 2.561 1 70.81 85 VAL A O 1
ATOM 662 N N . ALA A 1 86 ? 23.109 22.125 2.066 1 63.62 86 ALA A N 1
ATOM 663 C CA . ALA A 1 86 ? 22.219 23.25 2.268 1 63.62 86 ALA A CA 1
ATOM 664 C C . ALA A 1 86 ? 22.078 23.594 3.75 1 63.62 86 ALA A C 1
ATOM 666 O O . ALA A 1 86 ? 21.5 24.609 4.109 1 63.62 86 ALA A O 1
ATOM 667 N N . ARG A 1 87 ? 22.766 22.906 4.582 1 58.59 87 ARG A N 1
ATOM 668 C CA . ARG A 1 87 ? 22.734 23.094 6.027 1 58.59 87 ARG A CA 1
ATOM 669 C C . ARG A 1 87 ? 21.297 23.172 6.547 1 58.59 87 ARG A C 1
ATOM 671 O O . ARG A 1 87 ? 20.984 24 7.395 1 58.59 87 ARG A O 1
ATOM 678 N N . LEU A 1 88 ? 20.391 22.531 5.711 1 60.5 88 LEU A N 1
ATOM 679 C CA . LEU A 1 88 ? 19 22.578 6.145 1 60.5 88 LEU A CA 1
ATOM 680 C C . LEU A 1 88 ? 18.797 21.781 7.426 1 60.5 88 LEU A C 1
ATOM 682 O O . LEU A 1 88 ? 19.359 20.703 7.578 1 60.5 88 LEU A O 1
ATOM 686 N N . ARG A 1 89 ? 18.453 22.469 8.383 1 59.66 89 ARG A N 1
ATOM 687 C CA . ARG A 1 89 ? 18.203 21.859 9.68 1 59.66 89 ARG A CA 1
ATOM 688 C C . ARG A 1 89 ? 17.031 20.875 9.617 1 59.66 89 ARG A C 1
ATOM 690 O O . ARG A 1 89 ? 15.898 21.281 9.383 1 59.66 89 ARG A O 1
ATOM 697 N N . VAL A 1 90 ? 17.406 19.719 9.414 1 63.31 90 VAL A N 1
ATOM 698 C CA . VAL A 1 90 ? 16.359 18.719 9.57 1 63.31 90 VAL A CA 1
ATOM 699 C C . VAL A 1 90 ? 16.188 18.391 11.055 1 63.31 90 VAL A C 1
ATOM 701 O O . VAL A 1 90 ? 17.156 18.156 11.766 1 63.31 90 VAL A O 1
ATOM 704 N N . GLY A 1 91 ? 15.016 18.641 11.578 1 68.56 91 GLY A N 1
ATOM 705 C CA . GLY A 1 91 ? 14.727 18.328 12.977 1 68.56 91 GLY A CA 1
ATOM 706 C C . GLY A 1 91 ? 14.875 16.859 13.297 1 68.56 91 GLY A C 1
ATOM 707 O O . GLY A 1 91 ? 14.828 16.016 12.406 1 68.56 91 GLY A O 1
ATOM 708 N N . PRO A 1 92 ? 15.219 16.625 14.562 1 72.56 92 PRO A N 1
ATOM 709 C CA . PRO A 1 92 ? 15.391 15.227 14.984 1 72.56 92 PRO A CA 1
ATOM 710 C C . PRO A 1 92 ? 14.18 14.359 14.648 1 72.56 92 PRO A C 1
ATOM 712 O O . PRO A 1 92 ? 14.336 13.18 14.312 1 72.56 92 PRO A O 1
ATOM 715 N N . ARG A 1 93 ? 12.969 14.859 14.68 1 76.25 93 ARG A N 1
ATOM 716 C CA . ARG A 1 93 ? 11.766 14.086 14.398 1 76.25 93 ARG A CA 1
ATOM 717 C C . ARG A 1 93 ? 11.664 13.75 12.914 1 76.25 93 ARG A C 1
ATOM 719 O O . ARG A 1 93 ? 11.219 12.664 12.547 1 76.25 93 ARG A O 1
ATOM 726 N N . GLU A 1 94 ? 12.078 14.68 12.234 1 74.5 94 GLU A N 1
ATOM 727 C CA . GLU A 1 94 ? 12.078 14.461 10.789 1 74.5 94 GLU A CA 1
ATOM 728 C C . GLU A 1 94 ? 13.094 13.391 10.398 1 74.5 94 GLU A C 1
ATOM 730 O O . GLU A 1 94 ? 12.805 12.523 9.57 1 74.5 94 GLU A O 1
ATOM 735 N N . HIS A 1 95 ? 14.234 13.484 11.008 1 75.44 95 HIS A N 1
ATOM 736 C CA . HIS A 1 95 ? 15.258 12.469 10.758 1 75.44 95 HIS A CA 1
ATOM 737 C C . HIS A 1 95 ? 14.773 11.086 11.172 1 75.44 95 HIS A C 1
ATOM 739 O O . HIS A 1 95 ? 15.047 10.102 10.477 1 75.44 95 HIS A O 1
ATOM 745 N N . GLN A 1 96 ? 14.117 11.078 12.266 1 76.75 96 GLN A N 1
ATOM 746 C CA . GLN A 1 96 ? 13.594 9.805 12.758 1 76.75 96 GLN A CA 1
ATOM 747 C C . GLN A 1 96 ? 12.531 9.25 11.812 1 76.75 96 GLN A C 1
ATOM 749 O O . GLN A 1 96 ? 12.5 8.047 11.547 1 76.75 96 GLN A O 1
ATOM 754 N N . ALA A 1 97 ? 11.75 10.094 11.32 1 76.5 97 ALA A N 1
ATOM 755 C CA . ALA A 1 97 ? 10.703 9.672 10.398 1 76.5 97 ALA A CA 1
ATOM 756 C C . ALA A 1 97 ? 11.297 9.109 9.109 1 76.5 97 ALA A C 1
ATOM 758 O O . ALA A 1 97 ? 10.844 8.086 8.602 1 76.5 97 ALA A O 1
ATOM 759 N N . GLU A 1 98 ? 12.25 9.781 8.664 1 77.88 98 GLU A N 1
ATOM 760 C CA . GLU A 1 98 ? 12.938 9.328 7.453 1 77.88 98 GLU A CA 1
ATOM 761 C C . GLU A 1 98 ? 13.617 7.98 7.676 1 77.88 98 GLU A C 1
ATOM 763 O O . GLU A 1 98 ? 13.508 7.082 6.84 1 77.88 98 GLU A O 1
ATOM 768 N N . PHE A 1 99 ? 14.266 7.945 8.758 1 76.56 99 PHE A N 1
ATOM 769 C CA . PHE A 1 99 ? 14.938 6.695 9.094 1 76.56 99 PHE A CA 1
ATOM 770 C C . PHE A 1 99 ? 13.938 5.559 9.234 1 76.56 99 PHE A C 1
ATOM 772 O O . PHE A 1 99 ? 14.18 4.441 8.766 1 76.56 99 PHE A O 1
ATOM 779 N N . LEU A 1 100 ? 12.867 5.805 9.836 1 80.62 100 LEU A N 1
ATOM 780 C CA . LEU A 1 100 ? 11.828 4.793 10.016 1 80.62 100 LEU A CA 1
ATOM 781 C C . LEU A 1 100 ? 11.258 4.352 8.672 1 80.62 100 LEU A C 1
ATOM 783 O O . LEU A 1 100 ? 10.977 3.168 8.477 1 80.62 100 LEU A O 1
ATOM 787 N N . ALA A 1 101 ? 11.125 5.23 7.797 1 82.44 101 ALA A N 1
ATOM 788 C CA . ALA A 1 101 ? 10.633 4.883 6.469 1 82.44 101 ALA A CA 1
ATOM 789 C C . ALA A 1 101 ? 11.617 3.975 5.738 1 82.44 101 ALA A C 1
ATOM 791 O O . ALA A 1 101 ? 11.227 2.965 5.148 1 82.44 101 ALA A O 1
ATOM 792 N N . LEU A 1 102 ? 12.875 4.285 5.859 1 76.62 102 LEU A N 1
ATOM 793 C CA . LEU A 1 102 ? 13.898 3.549 5.137 1 76.62 102 LEU A CA 1
ATOM 794 C C . LEU A 1 102 ? 14.211 2.227 5.828 1 76.62 102 LEU A C 1
ATOM 796 O O . LEU A 1 102 ? 14.141 1.163 5.207 1 76.62 102 LEU A O 1
ATOM 800 N N . ALA A 1 103 ? 14.492 2.33 7.121 1 77.75 103 ALA A N 1
ATOM 801 C CA . ALA A 1 103 ? 14.945 1.153 7.859 1 77.75 103 ALA A CA 1
ATOM 802 C C . ALA A 1 103 ? 13.758 0.361 8.406 1 77.75 103 ALA A C 1
ATOM 804 O O . ALA A 1 103 ? 13.789 -0.872 8.43 1 77.75 103 ALA A O 1
ATOM 805 N N . GLY A 1 104 ? 12.789 1.014 8.82 1 83.12 104 GLY A N 1
ATOM 806 C CA . GLY A 1 104 ? 11.648 0.344 9.422 1 83.12 104 GLY A CA 1
ATOM 807 C C . GLY A 1 104 ? 10.68 -0.21 8.391 1 83.12 104 GLY A C 1
ATOM 808 O O . GLY A 1 104 ? 9.961 -1.176 8.664 1 83.12 104 GLY A O 1
ATOM 809 N N . GLY A 1 105 ? 10.648 0.38 7.289 1 84.88 105 GLY A N 1
ATOM 810 C CA . GLY A 1 105 ? 9.773 -0.071 6.219 1 84.88 105 GLY A CA 1
ATOM 811 C C . GLY A 1 105 ? 10.523 -0.724 5.07 1 84.88 105 GLY A C 1
ATOM 812 O O . GLY A 1 105 ? 10.32 -1.907 4.789 1 84.88 105 GLY A O 1
ATOM 813 N N . GLY A 1 106 ? 11.469 0.011 4.551 1 86.19 106 GLY A N 1
ATOM 814 C CA . GLY A 1 106 ? 12.188 -0.438 3.369 1 86.19 106 GLY A CA 1
ATOM 815 C C . GLY A 1 106 ? 12.961 -1.72 3.594 1 86.19 106 GLY A C 1
ATOM 816 O O . GLY A 1 106 ? 12.898 -2.645 2.783 1 86.19 106 GLY A O 1
ATOM 817 N N . LEU A 1 107 ? 13.625 -1.802 4.637 1 86.38 107 LEU A N 1
ATOM 818 C CA . LEU A 1 107 ? 14.492 -2.951 4.887 1 86.38 107 LEU A CA 1
ATOM 819 C C . LEU A 1 107 ? 13.664 -4.223 5.059 1 86.38 107 LEU A C 1
ATOM 821 O O . LEU A 1 107 ? 13.914 -5.227 4.387 1 86.38 107 LEU A O 1
ATOM 825 N N . PRO A 1 108 ? 12.75 -4.234 5.957 1 90.38 108 PRO A N 1
ATOM 826 C CA . PRO A 1 108 ? 11.906 -5.43 6.066 1 90.38 108 PRO A CA 1
ATOM 827 C C . PRO A 1 108 ? 11.273 -5.824 4.734 1 90.38 108 PRO A C 1
ATOM 829 O O . PRO A 1 108 ? 11.148 -7.016 4.434 1 90.38 108 PRO A O 1
ATOM 832 N N . LEU A 1 109 ? 10.852 -4.871 3.99 1 92.12 109 LEU A N 1
ATOM 833 C CA . LEU A 1 109 ? 10.258 -5.16 2.691 1 92.12 109 LEU A CA 1
ATOM 834 C C . LEU A 1 109 ? 11.258 -5.852 1.774 1 92.12 109 LEU A C 1
ATOM 836 O O . LEU A 1 109 ? 10.93 -6.828 1.104 1 92.12 109 LEU A O 1
ATOM 840 N N . PHE A 1 110 ? 12.438 -5.359 1.818 1 88.38 110 PHE A N 1
ATOM 841 C CA . PHE A 1 110 ? 13.477 -5.949 0.986 1 88.38 110 PHE A CA 1
ATOM 842 C C . PHE A 1 110 ? 13.773 -7.379 1.424 1 88.38 110 PHE A C 1
ATOM 844 O O . PHE A 1 110 ? 13.961 -8.266 0.587 1 88.38 110 PHE A O 1
ATOM 851 N N . LEU A 1 111 ? 13.836 -7.562 2.652 1 89.31 111 LEU A N 1
ATOM 852 C CA . LEU A 1 111 ? 14.102 -8.906 3.16 1 89.31 111 LEU A CA 1
ATOM 853 C C . LEU A 1 111 ? 13 -9.867 2.738 1 89.31 111 LEU A C 1
ATOM 855 O O . LEU A 1 111 ? 13.281 -11.016 2.367 1 89.31 111 LEU A O 1
ATOM 859 N N . LEU A 1 112 ? 11.82 -9.406 2.768 1 92.12 112 LEU A N 1
ATOM 860 C CA . LEU A 1 112 ? 10.703 -10.234 2.318 1 92.12 112 LEU A CA 1
ATOM 861 C C . LEU A 1 112 ? 10.797 -10.5 0.82 1 92.12 112 LEU A C 1
ATOM 863 O O . LEU A 1 112 ? 10.484 -11.609 0.363 1 92.12 112 LEU A O 1
ATOM 867 N N . MET A 1 113 ? 11.188 -9.516 0.099 1 91.88 113 MET A N 1
ATOM 868 C CA . MET A 1 113 ? 11.367 -9.68 -1.34 1 91.88 113 MET A CA 1
ATOM 869 C C . MET A 1 113 ? 12.406 -10.75 -1.639 1 91.88 113 MET A C 1
ATOM 871 O O . MET A 1 113 ? 12.211 -11.586 -2.518 1 91.88 113 MET A O 1
ATOM 875 N N . CYS A 1 114 ? 13.477 -10.695 -0.898 1 86.88 114 CYS A N 1
ATOM 876 C CA . CYS A 1 114 ? 14.523 -11.703 -1.068 1 86.88 114 CYS A CA 1
ATOM 877 C C . CYS A 1 114 ? 14 -13.094 -0.741 1 86.88 114 CYS A C 1
ATOM 879 O O . CYS A 1 114 ? 14.18 -14.031 -1.52 1 86.88 114 CYS A O 1
ATOM 881 N N . ALA A 1 115 ? 13.352 -13.18 0.352 1 88.88 115 ALA A N 1
ATOM 882 C CA . ALA A 1 115 ? 12.812 -14.469 0.776 1 88.88 115 ALA A CA 1
ATOM 883 C C . ALA A 1 115 ? 11.805 -15.008 -0.242 1 88.88 115 ALA A C 1
ATOM 885 O O . ALA A 1 115 ? 11.836 -16.188 -0.588 1 88.88 115 ALA A O 1
ATOM 886 N N . ALA A 1 116 ? 11.008 -14.203 -0.729 1 90.81 116 ALA A N 1
ATOM 887 C CA . ALA A 1 116 ? 10 -14.609 -1.702 1 90.81 116 ALA A CA 1
ATOM 888 C C . ALA A 1 116 ? 10.648 -15.055 -3.01 1 90.81 116 ALA A C 1
ATOM 890 O O . ALA A 1 116 ? 10.18 -16 -3.65 1 90.81 116 ALA A O 1
ATOM 891 N N . SER A 1 117 ? 11.68 -14.43 -3.426 1 86.69 117 SER A N 1
ATOM 892 C CA . SER A 1 117 ? 12.32 -14.68 -4.711 1 86.69 117 SER A CA 1
ATOM 893 C C . SER A 1 117 ? 12.953 -16.062 -4.746 1 86.69 117 SER A C 1
ATOM 895 O O . SER A 1 117 ? 13.062 -16.672 -5.812 1 86.69 117 SER A O 1
ATOM 897 N N . VAL A 1 118 ? 13.32 -16.578 -3.631 1 84.44 118 VAL A N 1
ATOM 898 C CA . VAL A 1 118 ? 14.023 -17.844 -3.627 1 84.44 118 VAL A CA 1
ATOM 899 C C . VAL A 1 118 ? 13.086 -18.953 -3.131 1 84.44 118 VAL A C 1
ATOM 901 O O . VAL A 1 118 ? 13.461 -20.125 -3.117 1 84.44 118 VAL A O 1
ATOM 904 N N . ALA A 1 119 ? 11.961 -18.594 -2.736 1 86 119 ALA A N 1
ATOM 905 C CA . ALA A 1 119 ? 11.016 -19.562 -2.193 1 86 119 ALA A CA 1
ATOM 906 C C . ALA A 1 119 ? 10.43 -20.438 -3.303 1 86 119 ALA A C 1
ATOM 908 O O . ALA A 1 119 ? 10.273 -19.984 -4.438 1 86 119 ALA A O 1
ATOM 909 N N . HIS A 1 120 ? 10.086 -21.688 -2.977 1 84.19 120 HIS A N 1
ATOM 910 C CA . HIS A 1 120 ? 9.43 -22.594 -3.91 1 84.19 120 HIS A CA 1
ATOM 911 C C . HIS A 1 120 ? 8.023 -22.094 -4.25 1 84.19 120 HIS A C 1
ATOM 913 O O . HIS A 1 120 ? 7.578 -22.234 -5.395 1 84.19 120 HIS A O 1
ATOM 919 N N . ARG A 1 121 ? 7.375 -21.578 -3.203 1 88.75 121 ARG A N 1
ATOM 920 C CA . ARG A 1 121 ? 6.059 -20.984 -3.391 1 88.75 121 ARG A CA 1
ATOM 921 C C . ARG A 1 121 ? 6.062 -19.5 -3.002 1 88.75 121 ARG A C 1
ATOM 923 O O . ARG A 1 121 ? 5.645 -19.156 -1.897 1 88.75 121 ARG A O 1
ATOM 930 N N . PRO A 1 122 ? 6.434 -18.656 -3.879 1 89.88 122 PRO A N 1
ATOM 931 C CA . PRO A 1 122 ? 6.547 -17.219 -3.566 1 89.88 122 PRO A CA 1
ATOM 932 C C . PRO A 1 122 ? 5.223 -16.609 -3.115 1 89.88 122 PRO A C 1
ATOM 934 O O . PRO A 1 122 ? 5.211 -15.641 -2.357 1 89.88 122 PRO A O 1
ATOM 937 N N . GLN A 1 123 ? 4.066 -17.25 -3.492 1 91.38 123 GLN A N 1
ATOM 938 C CA . GLN A 1 123 ? 2.748 -16.703 -3.193 1 91.38 123 GLN A CA 1
ATOM 939 C C . GLN A 1 123 ? 2.502 -16.656 -1.688 1 91.38 123 GLN A C 1
ATOM 941 O O . GLN A 1 123 ? 1.729 -15.82 -1.209 1 91.38 123 GLN A O 1
ATOM 946 N N . MET A 1 124 ? 3.166 -17.438 -0.936 1 90.69 124 MET A N 1
ATOM 947 C CA . MET A 1 124 ? 2.984 -17.469 0.512 1 90.69 124 MET A CA 1
ATOM 948 C C . MET A 1 124 ? 3.506 -16.203 1.165 1 90.69 124 MET A C 1
ATOM 950 O O . MET A 1 124 ? 3.143 -15.883 2.299 1 90.69 124 MET A O 1
ATOM 954 N N . TYR A 1 125 ? 4.305 -15.469 0.476 1 93.81 125 TYR A N 1
ATOM 955 C CA . TYR A 1 125 ? 4.91 -14.258 1.022 1 93.81 125 TYR A CA 1
ATOM 956 C C . TYR A 1 125 ? 4.105 -13.023 0.638 1 93.81 125 TYR A C 1
ATOM 958 O O . TYR A 1 125 ? 4.414 -11.914 1.078 1 93.81 125 TYR A O 1
ATOM 966 N N . LEU A 1 126 ? 3.125 -13.234 -0.15 1 94.75 126 LEU A N 1
ATOM 967 C CA . LEU A 1 126 ? 2.393 -12.078 -0.667 1 94.75 126 LEU A CA 1
ATOM 968 C C . LEU A 1 126 ? 1.74 -11.297 0.467 1 94.75 126 LEU A C 1
ATOM 970 O O . LEU A 1 126 ? 1.849 -10.07 0.521 1 94.75 126 LEU A O 1
ATOM 974 N N . LEU A 1 127 ? 1.124 -11.969 1.419 1 95.19 127 LEU A N 1
ATOM 975 C CA . LEU A 1 127 ? 0.428 -11.266 2.492 1 95.19 127 LEU A CA 1
ATOM 976 C C . LEU A 1 127 ? 1.41 -10.492 3.361 1 95.19 127 LEU A C 1
ATOM 978 O O . LEU A 1 127 ? 1.214 -9.297 3.615 1 95.19 127 LEU A O 1
ATOM 982 N N . PRO A 1 128 ? 2.471 -11.102 3.801 1 94.88 128 PRO A N 1
ATOM 983 C CA . PRO A 1 128 ? 3.461 -10.328 4.547 1 94.88 128 PRO A CA 1
ATOM 984 C C . PRO A 1 128 ? 3.996 -9.133 3.752 1 94.88 128 PRO A C 1
ATOM 986 O O . PRO A 1 128 ? 4.191 -8.055 4.312 1 94.88 128 PRO A O 1
ATOM 989 N N . VAL A 1 129 ? 4.219 -9.328 2.51 1 95.06 129 VAL A N 1
ATOM 990 C CA . VAL A 1 129 ? 4.711 -8.258 1.652 1 95.06 129 VAL A CA 1
ATOM 991 C C . VAL A 1 129 ? 3.695 -7.121 1.612 1 95.06 129 VAL A C 1
ATOM 993 O O . VAL A 1 129 ? 4.062 -5.945 1.716 1 95.06 129 VAL A O 1
ATOM 996 N N . LEU A 1 130 ? 2.459 -7.473 1.548 1 96.06 130 LEU A N 1
ATOM 997 C CA . LEU A 1 130 ? 1.409 -6.461 1.495 1 96.06 130 LEU A CA 1
ATOM 998 C C . LEU A 1 130 ? 1.335 -5.688 2.805 1 96.06 130 LEU A C 1
ATOM 1000 O O . LEU A 1 130 ? 1.214 -4.461 2.801 1 96.06 130 LEU A O 1
ATOM 1004 N N . VAL A 1 131 ? 1.451 -6.316 3.873 1 94.88 131 VAL A N 1
ATOM 1005 C CA . VAL A 1 131 ? 1.387 -5.68 5.184 1 94.88 131 VAL A CA 1
ATOM 1006 C C . VAL A 1 131 ? 2.547 -4.699 5.34 1 94.88 131 VAL A C 1
ATOM 1008 O O . VAL A 1 131 ? 2.348 -3.547 5.734 1 94.88 131 VAL A O 1
ATOM 1011 N N . VAL A 1 132 ? 3.684 -5.184 5.02 1 94 132 VAL A N 1
ATOM 1012 C CA . VAL A 1 132 ? 4.871 -4.348 5.172 1 94 132 VAL A CA 1
ATOM 1013 C C . VAL A 1 132 ? 4.828 -3.197 4.168 1 94 132 VAL A C 1
ATOM 1015 O O . VAL A 1 132 ? 5.246 -2.08 4.473 1 94 132 VAL A O 1
ATOM 1018 N N . LEU A 1 133 ? 4.332 -3.49 3.002 1 94.31 133 LEU A N 1
ATOM 1019 C CA . LEU A 1 133 ? 4.184 -2.443 1.997 1 94.31 133 LEU A CA 1
ATOM 1020 C C . LEU A 1 133 ? 3.27 -1.331 2.5 1 94.31 133 LEU A C 1
ATOM 1022 O O . LEU A 1 133 ? 3.613 -0.15 2.408 1 94.31 133 LEU A O 1
ATOM 1026 N N . ILE A 1 134 ? 2.135 -1.693 2.988 1 94 134 ILE A N 1
ATOM 1027 C CA . ILE A 1 134 ? 1.176 -0.724 3.508 1 94 134 ILE A CA 1
ATOM 1028 C C . ILE A 1 134 ? 1.828 0.106 4.609 1 94 134 ILE A C 1
ATOM 1030 O O . ILE A 1 134 ? 1.717 1.334 4.621 1 94 134 ILE A O 1
ATOM 1034 N N . GLY A 1 135 ? 2.51 -0.563 5.5 1 92.62 135 GLY A N 1
ATOM 1035 C CA . GLY A 1 135 ? 3.217 0.135 6.562 1 92.62 135 GLY A CA 1
ATOM 1036 C C . GLY A 1 135 ? 4.289 1.076 6.047 1 92.62 135 GLY A C 1
ATOM 1037 O O . GLY A 1 135 ? 4.434 2.193 6.547 1 92.62 135 GLY A O 1
ATOM 1038 N N . THR A 1 136 ? 5.008 0.621 5.113 1 91.94 136 THR A N 1
ATOM 1039 C CA . THR A 1 136 ? 6.074 1.433 4.531 1 91.94 136 THR A CA 1
ATOM 1040 C C . THR A 1 136 ? 5.504 2.688 3.881 1 91.94 136 THR A C 1
ATOM 1042 O O . THR A 1 136 ? 6.023 3.789 4.078 1 91.94 136 THR A O 1
ATOM 1045 N N . VAL A 1 137 ? 4.473 2.48 3.119 1 92 137 VAL A N 1
ATOM 1046 C CA . VAL A 1 137 ? 3.844 3.621 2.461 1 92 137 VAL A CA 1
ATOM 1047 C C . VAL A 1 137 ? 3.332 4.605 3.51 1 92 137 VAL A C 1
ATOM 1049 O O . VAL A 1 137 ? 3.488 5.82 3.357 1 92 137 VAL A O 1
ATOM 1052 N N . ALA A 1 138 ? 2.783 4.133 4.508 1 90.62 138 ALA A N 1
ATOM 1053 C CA . ALA A 1 138 ? 2.297 4.992 5.586 1 90.62 138 ALA A CA 1
ATOM 1054 C C . ALA A 1 138 ? 3.439 5.789 6.211 1 90.62 138 ALA A C 1
ATOM 1056 O O . ALA A 1 138 ? 3.293 6.98 6.492 1 90.62 138 ALA A O 1
ATOM 1057 N N . LEU A 1 139 ? 4.512 5.152 6.418 1 89.38 139 LEU A N 1
ATOM 1058 C CA . LEU A 1 139 ? 5.664 5.816 7.012 1 89.38 139 LEU A CA 1
ATOM 1059 C C . LEU A 1 139 ? 6.211 6.895 6.082 1 89.38 139 LEU A C 1
ATOM 1061 O O . LEU A 1 139 ? 6.59 7.977 6.531 1 89.38 139 LEU A O 1
ATOM 1065 N N . ILE A 1 140 ? 6.258 6.57 4.844 1 88 140 ILE A N 1
ATOM 1066 C CA . ILE A 1 140 ? 6.723 7.531 3.85 1 88 140 ILE A CA 1
ATOM 1067 C C . ILE A 1 140 ? 5.781 8.734 3.814 1 88 140 ILE A C 1
ATOM 1069 O O . ILE A 1 140 ? 6.234 9.883 3.773 1 88 140 ILE A O 1
ATOM 1073 N N . CYS A 1 141 ? 4.531 8.461 3.816 1 86.62 141 CYS A N 1
ATOM 1074 C CA . CYS A 1 141 ? 3.535 9.523 3.789 1 86.62 141 CYS A CA 1
ATOM 1075 C C . CYS A 1 141 ? 3.637 10.398 5.035 1 86.62 141 CYS A C 1
ATOM 1077 O O . CYS A 1 141 ? 3.477 11.617 4.957 1 86.62 141 CYS A O 1
ATOM 1079 N N . TYR A 1 142 ? 3.828 9.773 6.121 1 84 142 TYR A N 1
ATOM 1080 C CA . TYR A 1 142 ? 3.994 10.523 7.359 1 84 142 TYR A CA 1
ATOM 1081 C C . TYR A 1 142 ? 5.156 11.508 7.25 1 84 142 TYR A C 1
ATOM 1083 O O . TYR A 1 142 ? 5.023 12.672 7.617 1 84 142 TYR A O 1
ATOM 1091 N N . ASP A 1 143 ? 6.207 11.047 6.754 1 81.94 143 ASP A N 1
ATOM 1092 C CA . ASP A 1 143 ? 7.383 11.891 6.57 1 81.94 143 ASP A CA 1
ATOM 1093 C C . ASP A 1 143 ? 7.094 13.031 5.594 1 81.94 143 ASP A C 1
ATOM 1095 O O . ASP A 1 143 ? 7.438 14.188 5.855 1 81.94 143 ASP A O 1
ATOM 1099 N N . GLU A 1 144 ? 6.414 12.75 4.543 1 80.56 144 GLU A N 1
ATOM 1100 C CA . GLU A 1 144 ? 6.16 13.703 3.471 1 80.56 144 GLU A CA 1
ATOM 1101 C C . GLU A 1 144 ? 5.109 14.734 3.887 1 80.56 144 GLU A C 1
ATOM 1103 O O . GLU A 1 144 ? 5.285 15.93 3.664 1 80.56 144 GLU A O 1
ATOM 1108 N N . PHE A 1 145 ? 4.102 14.32 4.523 1 79.19 145 PHE A N 1
ATOM 1109 C CA . PHE A 1 145 ? 2.965 15.203 4.754 1 79.19 145 PHE A CA 1
ATOM 1110 C C . PHE A 1 145 ? 3.141 15.977 6.059 1 79.19 145 PHE A C 1
ATOM 1112 O O . PHE A 1 145 ? 2.578 17.062 6.219 1 79.19 145 PHE A O 1
ATOM 1119 N N . VAL A 1 146 ? 3.867 15.461 6.875 1 73.5 146 VAL A N 1
ATOM 1120 C CA . VAL A 1 146 ? 4.012 16.125 8.164 1 73.5 146 VAL A CA 1
ATOM 1121 C C . VAL A 1 146 ? 5.242 17.031 8.141 1 73.5 146 VAL A C 1
ATOM 1123 O O . VAL A 1 146 ? 5.203 18.156 8.656 1 73.5 146 VAL A O 1
ATOM 1126 N N . PHE A 1 147 ? 6.27 16.562 7.531 1 68.94 147 PHE A N 1
ATOM 1127 C CA . PHE A 1 147 ? 7.504 17.328 7.676 1 68.94 147 PHE A CA 1
ATOM 1128 C C . PHE A 1 147 ? 7.855 18.047 6.379 1 68.94 147 PHE A C 1
ATOM 1130 O O . PHE A 1 147 ? 8.398 19.156 6.398 1 68.94 147 PHE A O 1
ATOM 1137 N N . HIS A 1 148 ? 7.547 17.469 5.246 1 63.62 148 HIS A N 1
ATOM 1138 C CA . HIS A 1 148 ? 8.055 18.031 3.998 1 63.62 148 HIS A CA 1
ATOM 1139 C C . HIS A 1 148 ? 7.031 18.953 3.344 1 63.62 148 HIS A C 1
ATOM 1141 O O . HIS A 1 148 ? 7.391 19.797 2.52 1 63.62 148 HIS A O 1
ATOM 1147 N N . ARG A 1 149 ? 5.809 18.828 3.654 1 59.59 149 ARG A N 1
ATOM 1148 C CA . ARG A 1 149 ? 4.793 19.625 2.965 1 59.59 149 ARG A CA 1
ATOM 1149 C C . ARG A 1 149 ? 5.102 21.109 3.068 1 59.59 149 ARG A C 1
ATOM 1151 O O . ARG A 1 149 ? 4.902 21.859 2.109 1 59.59 149 ARG A O 1
ATOM 1158 N N . ARG A 1 150 ? 5.641 21.562 4.113 1 58.38 150 ARG A N 1
ATOM 1159 C CA . ARG A 1 150 ? 5.742 23.016 4.246 1 58.38 150 ARG A CA 1
ATOM 1160 C C . ARG A 1 150 ? 7.176 23.484 4.027 1 58.38 150 ARG A C 1
ATOM 1162 O O . ARG A 1 150 ? 7.426 24.688 3.912 1 58.38 150 ARG A O 1
ATOM 1169 N N . ARG A 1 151 ? 8.055 22.516 3.828 1 62.41 151 ARG A N 1
ATOM 1170 C CA . ARG A 1 151 ? 9.383 23.078 4.016 1 62.41 151 ARG A CA 1
ATOM 1171 C C . ARG A 1 151 ? 10.297 22.734 2.84 1 62.41 151 ARG A C 1
ATOM 1173 O O . ARG A 1 151 ? 11.367 23.328 2.691 1 62.41 151 ARG A O 1
ATOM 1180 N N . CYS A 1 152 ? 9.734 21.953 1.979 1 65.88 152 CYS A N 1
ATOM 1181 C CA . CYS A 1 152 ? 10.734 21.453 1.039 1 65.88 152 CYS A CA 1
ATOM 1182 C C . CYS A 1 152 ? 10.742 22.281 -0.237 1 65.88 152 CYS A C 1
ATOM 1184 O O . CYS A 1 152 ? 9.688 22.656 -0.752 1 65.88 152 CYS A O 1
ATOM 1186 N N . ASP A 1 153 ? 11.922 22.703 -0.583 1 77.81 153 ASP A N 1
ATOM 1187 C CA . ASP A 1 153 ? 12.102 23.406 -1.851 1 77.81 153 ASP A CA 1
ATOM 1188 C C . ASP A 1 153 ? 11.82 22.484 -3.033 1 77.81 153 ASP A C 1
ATOM 1190 O O . ASP A 1 153 ? 11.625 21.281 -2.857 1 77.81 153 ASP A O 1
ATOM 1194 N N . ARG A 1 154 ? 11.758 23.078 -4.16 1 82.38 154 ARG A N 1
ATOM 1195 C CA . ARG A 1 154 ? 11.391 22.375 -5.379 1 82.38 154 ARG A CA 1
ATOM 1196 C C . ARG A 1 154 ? 12.375 21.25 -5.688 1 82.38 154 ARG A C 1
ATOM 1198 O O . ARG A 1 154 ? 11.984 20.172 -6.145 1 82.38 154 ARG A O 1
ATOM 1205 N N . TRP A 1 155 ? 13.625 21.5 -5.484 1 83.94 155 TRP A N 1
ATOM 1206 C CA . TRP A 1 155 ? 14.656 20.516 -5.777 1 83.94 155 TRP A CA 1
ATOM 1207 C C . TRP A 1 155 ? 14.555 19.328 -4.828 1 83.94 155 TRP A C 1
ATOM 1209 O O . TRP A 1 155 ? 14.617 18.172 -5.262 1 83.94 155 TRP A O 1
ATOM 1219 N N . GLU A 1 156 ? 14.359 19.562 -3.621 1 82.12 156 GLU A N 1
ATOM 1220 C CA . GLU A 1 156 ? 14.203 18.5 -2.625 1 82.12 156 GLU A CA 1
ATOM 1221 C C . GLU A 1 156 ? 12.969 17.656 -2.914 1 82.12 156 GLU A C 1
ATOM 1223 O O . GLU A 1 156 ? 13.008 16.438 -2.805 1 82.12 156 GLU A O 1
ATOM 1228 N N . ALA A 1 157 ? 12.016 18.344 -3.357 1 83.56 157 ALA A N 1
ATOM 1229 C CA . ALA A 1 157 ? 10.781 17.641 -3.709 1 83.56 157 ALA A CA 1
ATOM 1230 C C . ALA A 1 157 ? 10.992 16.719 -4.902 1 83.56 157 ALA A C 1
ATOM 1232 O O . ALA A 1 157 ? 10.477 15.602 -4.93 1 83.56 157 ALA A O 1
ATOM 1233 N N . LEU A 1 158 ? 11.703 17.234 -5.824 1 88.19 158 LEU A N 1
ATOM 1234 C CA . LEU A 1 158 ? 11.992 16.422 -7 1 88.19 158 LEU A CA 1
ATOM 1235 C C . LEU A 1 158 ? 12.805 15.188 -6.625 1 88.19 158 LEU A C 1
ATOM 1237 O O . LEU A 1 158 ? 12.539 14.086 -7.121 1 88.19 158 LEU A O 1
ATOM 1241 N N . LEU A 1 159 ? 13.758 15.344 -5.801 1 87.56 159 LEU A N 1
ATOM 1242 C CA . LEU A 1 159 ? 14.586 14.227 -5.359 1 87.56 159 LEU A CA 1
ATOM 1243 C C . LEU A 1 159 ? 13.75 13.195 -4.609 1 87.56 159 LEU A C 1
ATOM 1245 O O . LEU A 1 159 ? 13.867 11.992 -4.859 1 87.56 159 LEU A O 1
ATOM 1249 N N . HIS A 1 160 ? 12.891 13.633 -3.775 1 86.56 160 HIS A N 1
ATOM 1250 C CA . HIS A 1 160 ? 12.031 12.742 -3.012 1 86.56 160 HIS A CA 1
ATOM 1251 C C . HIS A 1 160 ? 11.07 11.984 -3.926 1 86.56 160 HIS A C 1
ATOM 1253 O O . HIS A 1 160 ? 10.898 10.773 -3.783 1 86.56 160 HIS A O 1
ATOM 1259 N N . ARG A 1 161 ? 10.562 12.703 -4.848 1 89 161 ARG A N 1
ATOM 1260 C CA . ARG A 1 161 ? 9.633 12.07 -5.781 1 89 161 ARG A CA 1
ATOM 1261 C C . ARG A 1 161 ? 10.344 11.031 -6.645 1 89 161 ARG A C 1
ATOM 1263 O O . ARG A 1 161 ? 9.781 9.977 -6.941 1 89 161 ARG A O 1
ATOM 1270 N N . THR A 1 162 ? 11.469 11.375 -7.055 1 91.5 162 THR A N 1
ATOM 1271 C CA . THR A 1 162 ? 12.258 10.445 -7.859 1 91.5 162 THR A CA 1
ATOM 1272 C C . THR A 1 162 ? 12.641 9.211 -7.047 1 91.5 162 THR A C 1
ATOM 1274 O O . THR A 1 162 ? 12.578 8.094 -7.551 1 91.5 162 THR A O 1
ATOM 1277 N N . LEU A 1 163 ? 13.016 9.398 -5.875 1 90.69 163 LEU A N 1
ATOM 1278 C CA . LEU A 1 163 ? 13.352 8.305 -4.969 1 90.69 163 LEU A CA 1
ATOM 1279 C C . LEU A 1 163 ? 12.164 7.371 -4.777 1 90.69 163 LEU A C 1
ATOM 1281 O O . LEU A 1 163 ? 12.297 6.156 -4.938 1 90.69 163 LEU A O 1
ATOM 1285 N N . LEU A 1 164 ? 11.078 7.992 -4.512 1 90.44 164 LEU A N 1
ATOM 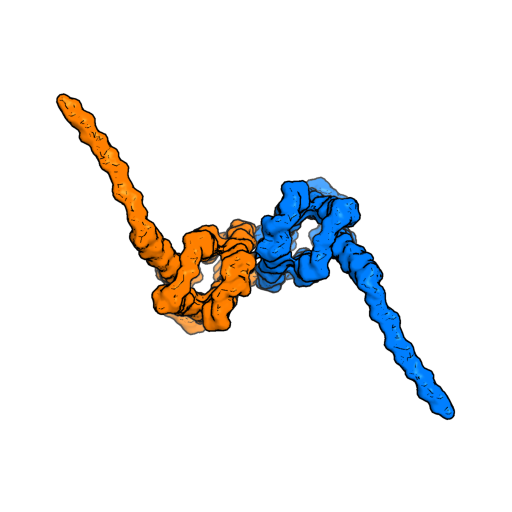1286 C CA . LEU A 1 164 ? 9.875 7.215 -4.242 1 90.44 164 LEU A CA 1
ATOM 1287 C C . LEU A 1 164 ? 9.383 6.508 -5.504 1 90.44 164 LEU A C 1
ATOM 1289 O O . LEU A 1 164 ? 9.047 5.324 -5.465 1 90.44 164 LEU A O 1
ATOM 1293 N N . ALA A 1 165 ? 9.367 7.215 -6.602 1 93.25 165 ALA A N 1
ATOM 1294 C CA . ALA A 1 165 ? 8.93 6.633 -7.867 1 93.25 165 ALA A CA 1
ATOM 1295 C C . ALA A 1 165 ? 9.852 5.496 -8.297 1 93.25 165 ALA A C 1
ATOM 1297 O O . ALA A 1 165 ? 9.391 4.48 -8.828 1 93.25 165 ALA A O 1
ATOM 1298 N N . GLY A 1 166 ? 11.094 5.73 -8.094 1 94 166 GLY A N 1
ATOM 1299 C CA . GLY A 1 166 ? 12.047 4.684 -8.43 1 94 166 GLY A CA 1
ATOM 1300 C C . GLY A 1 166 ? 11.844 3.414 -7.625 1 94 166 GLY A C 1
ATOM 1301 O O . GLY A 1 166 ? 11.797 2.318 -8.188 1 94 166 GLY A O 1
ATOM 1302 N N . HIS A 1 167 ? 11.688 3.527 -6.367 1 92.94 167 HIS A N 1
ATOM 1303 C CA . HIS A 1 167 ? 11.461 2.365 -5.516 1 92.94 167 HIS A CA 1
ATOM 1304 C C . HIS A 1 167 ? 10.125 1.696 -5.832 1 92.94 167 HIS A C 1
ATOM 1306 O O . HIS A 1 167 ? 10.031 0.468 -5.828 1 92.94 167 HIS A O 1
ATOM 1312 N N . ALA A 1 168 ? 9.156 2.5 -6.094 1 94.12 168 ALA A N 1
ATOM 1313 C CA . ALA A 1 168 ? 7.852 1.944 -6.441 1 94.12 168 ALA A CA 1
ATOM 1314 C C . ALA A 1 168 ? 7.926 1.144 -7.738 1 94.12 168 ALA A C 1
ATOM 1316 O O . ALA A 1 168 ? 7.387 0.038 -7.824 1 94.12 168 ALA A O 1
ATOM 1317 N N . ALA A 1 169 ? 8.562 1.731 -8.688 1 95.75 169 ALA A N 1
ATOM 1318 C CA . ALA A 1 169 ? 8.703 1.044 -9.969 1 95.75 169 ALA A CA 1
ATOM 1319 C C . ALA A 1 169 ? 9.5 -0.251 -9.812 1 95.75 169 ALA A C 1
ATOM 1321 O O . ALA A 1 169 ? 9.133 -1.28 -10.383 1 95.75 169 ALA A O 1
ATOM 1322 N N . ALA A 1 170 ? 10.562 -0.185 -9.086 1 94.75 170 ALA A N 1
ATOM 1323 C CA . ALA A 1 170 ? 11.367 -1.38 -8.836 1 94.75 170 ALA A CA 1
ATOM 1324 C C . ALA A 1 170 ? 10.547 -2.447 -8.117 1 94.75 170 ALA A C 1
ATOM 1326 O O . ALA A 1 170 ? 10.609 -3.627 -8.469 1 94.75 170 ALA A O 1
ATOM 1327 N N . PHE A 1 171 ? 9.812 -1.987 -7.105 1 94.88 171 PHE A N 1
ATOM 1328 C CA . PHE A 1 171 ? 8.984 -2.912 -6.348 1 94.88 171 PHE A CA 1
ATOM 1329 C C . PHE A 1 171 ? 7.941 -3.57 -7.246 1 94.88 171 PHE A C 1
ATOM 1331 O O . PHE A 1 171 ? 7.746 -4.785 -7.188 1 94.88 171 PHE A O 1
ATOM 1338 N N . LEU A 1 172 ? 7.289 -2.844 -8.07 1 96.25 172 LEU A N 1
ATOM 1339 C CA . LEU A 1 172 ? 6.242 -3.371 -8.938 1 96.25 172 LEU A CA 1
ATOM 1340 C C . LEU A 1 172 ? 6.82 -4.352 -9.953 1 96.25 172 LEU A C 1
ATOM 1342 O O . LEU A 1 172 ? 6.207 -5.379 -10.25 1 96.25 172 LEU A O 1
ATOM 1346 N N . ALA A 1 173 ? 7.914 -3.984 -10.516 1 94.94 173 ALA A N 1
ATOM 1347 C CA . ALA A 1 173 ? 8.57 -4.902 -11.445 1 94.94 173 ALA A CA 1
ATOM 1348 C C . ALA A 1 173 ? 8.93 -6.215 -10.758 1 94.94 173 ALA A C 1
ATOM 1350 O O . ALA A 1 173 ? 8.734 -7.293 -11.32 1 94.94 173 ALA A O 1
ATOM 1351 N N . TRP A 1 174 ? 9.477 -6.145 -9.602 1 92.44 174 TRP A N 1
ATOM 1352 C CA . TRP A 1 174 ? 9.789 -7.34 -8.836 1 92.44 174 TRP A CA 1
ATOM 1353 C C . TRP A 1 174 ? 8.539 -8.164 -8.562 1 92.44 174 TRP A C 1
ATOM 1355 O O . TRP A 1 174 ? 8.547 -9.391 -8.719 1 92.44 174 TRP A O 1
ATOM 1365 N N . ALA A 1 175 ? 7.52 -7.457 -8.117 1 94.88 175 ALA A N 1
ATOM 1366 C CA . ALA A 1 175 ? 6.27 -8.148 -7.809 1 94.88 175 ALA A CA 1
ATOM 1367 C C . ALA A 1 175 ? 5.734 -8.891 -9.031 1 94.88 175 ALA A C 1
ATOM 1369 O O . ALA A 1 175 ? 5.211 -10 -8.914 1 94.88 175 ALA A O 1
ATOM 1370 N N . HIS A 1 176 ? 5.867 -8.266 -10.164 1 93.69 176 HIS A N 1
ATOM 1371 C CA . HIS A 1 176 ? 5.449 -8.93 -11.398 1 93.69 176 HIS A CA 1
ATOM 1372 C C . HIS A 1 176 ? 6.254 -10.203 -11.633 1 93.69 176 HIS A C 1
ATOM 1374 O O . HIS A 1 176 ? 5.688 -11.25 -11.961 1 93.69 176 HIS A O 1
ATOM 1380 N N . PHE A 1 177 ? 7.516 -10.141 -11.516 1 89.75 177 PHE A N 1
ATOM 1381 C CA . PHE A 1 177 ? 8.406 -11.273 -11.727 1 89.75 177 PHE A CA 1
ATOM 1382 C C . PHE A 1 177 ? 8.086 -12.398 -10.742 1 89.75 177 PHE A C 1
ATOM 1384 O O . PHE A 1 177 ? 7.98 -13.562 -11.133 1 89.75 177 PHE A O 1
ATOM 1391 N N . CYS A 1 178 ? 7.844 -12.031 -9.516 1 89.81 178 CYS A N 1
ATOM 1392 C CA . CYS A 1 178 ? 7.738 -13.008 -8.438 1 89.81 178 CYS A CA 1
ATOM 1393 C C . CYS A 1 178 ? 6.348 -13.633 -8.398 1 89.81 178 CYS A C 1
ATOM 1395 O O . CYS A 1 178 ? 6.207 -14.828 -8.133 1 89.81 178 CYS A O 1
ATOM 1397 N N . PHE A 1 179 ? 5.348 -12.812 -8.711 1 91.81 179 PHE A N 1
ATOM 1398 C CA . PHE A 1 179 ? 4.004 -13.289 -8.406 1 91.81 179 PHE A CA 1
ATOM 1399 C C . PHE A 1 179 ? 3.184 -13.461 -9.672 1 91.81 179 PHE A C 1
ATOM 1401 O O . PHE A 1 179 ? 2.15 -14.133 -9.672 1 91.81 179 PHE A O 1
ATOM 1408 N N . VAL A 1 180 ? 3.52 -12.891 -10.734 1 90.12 180 VAL A N 1
ATOM 1409 C CA . VAL A 1 180 ? 2.654 -12.859 -11.906 1 90.12 180 VAL A CA 1
ATOM 1410 C C . VAL A 1 180 ? 3.264 -13.711 -13.016 1 90.12 180 VAL A C 1
ATOM 1412 O O . VAL A 1 180 ? 2.551 -14.445 -13.711 1 90.12 180 VAL A O 1
ATOM 1415 N N . ARG A 1 181 ? 4.527 -13.617 -13.133 1 85.31 181 ARG A N 1
ATOM 1416 C CA . ARG A 1 181 ? 5.188 -14.289 -14.25 1 85.31 181 ARG A CA 1
ATOM 1417 C C . ARG A 1 181 ? 5 -15.805 -14.164 1 85.31 181 ARG A C 1
ATOM 1419 O O . ARG A 1 181 ? 5.156 -16.391 -13.094 1 85.31 181 ARG A O 1
ATOM 1426 N N . GLU A 1 182 ? 4.402 -16.516 -15.047 1 68.5 182 GLU A N 1
ATOM 1427 C CA . GLU A 1 182 ? 4.16 -17.953 -15.125 1 68.5 182 GLU A CA 1
ATOM 1428 C C . GLU A 1 182 ? 5.465 -18.734 -15.32 1 68.5 182 GLU A C 1
ATOM 1430 O O . GLU A 1 182 ? 5.645 -19.812 -14.742 1 68.5 182 GLU A O 1
ATOM 1435 N N . ASN A 1 183 ? 6.137 -18.391 -16.375 1 56.75 183 ASN A N 1
ATOM 1436 C CA . ASN A 1 183 ? 7.082 -19.266 -17.078 1 56.75 183 ASN A CA 1
ATOM 1437 C C . ASN A 1 183 ? 8.352 -19.469 -16.266 1 56.75 183 ASN A C 1
ATOM 1439 O O . ASN A 1 183 ? 9.281 -20.141 -16.719 1 56.75 183 ASN A O 1
ATOM 1443 N N . LEU A 1 184 ? 8.594 -18.641 -15.461 1 48.22 184 LEU A N 1
ATOM 1444 C CA . LEU A 1 184 ? 9.914 -19.078 -15.016 1 48.22 184 LEU A CA 1
ATOM 1445 C C . LEU A 1 184 ? 9.836 -20.406 -14.273 1 48.22 184 LEU A C 1
ATOM 1447 O O . LEU A 1 184 ? 10.859 -21.016 -13.969 1 48.22 184 LEU A O 1
ATOM 1451 N N . ARG A 1 185 ? 8.734 -20.703 -13.516 1 42.69 185 ARG A N 1
ATOM 1452 C CA . ARG A 1 185 ? 8.734 -21.984 -12.828 1 42.69 185 ARG A CA 1
ATOM 1453 C C . ARG A 1 185 ? 8.555 -23.141 -13.82 1 42.69 185 ARG A C 1
ATOM 1455 O O . ARG A 1 185 ? 7.477 -23.297 -14.406 1 42.69 185 ARG A O 1
ATOM 1462 N N . GLY A 1 186 ? 9.297 -23.344 -14.773 1 34.62 186 GLY A N 1
ATOM 1463 C CA . GLY A 1 186 ? 9.43 -24.656 -15.398 1 34.62 186 GLY A CA 1
ATOM 1464 C C . GLY A 1 186 ? 9.133 -25.797 -14.453 1 34.62 186 GLY A C 1
ATOM 1465 O O . GLY A 1 186 ? 9.906 -26.062 -13.531 1 34.62 186 GLY A O 1
ATOM 1466 N N . GLY A 1 187 ? 8.039 -25.906 -13.688 1 30.28 187 GLY A N 1
ATOM 1467 C CA . GLY A 1 187 ? 7.848 -27.344 -13.625 1 30.28 187 GLY A CA 1
ATOM 1468 C C . GLY A 1 187 ? 7.629 -27.984 -14.984 1 30.28 187 GLY A C 1
ATOM 1469 O O . GLY A 1 187 ? 7.285 -27.297 -15.945 1 30.28 187 GLY A O 1
ATOM 1470 N N . MET B 1 1 ? -37 40.312 -30.922 1 30.55 1 MET B N 1
ATOM 1471 C CA . MET B 1 1 ? -36.781 38.938 -30.453 1 30.55 1 MET B CA 1
ATOM 1472 C C . MET B 1 1 ? -35.719 38.906 -29.375 1 30.55 1 MET B C 1
ATOM 1474 O O . MET B 1 1 ? -34.562 39.281 -29.625 1 30.55 1 MET B O 1
ATOM 1478 N N . ALA B 1 2 ? -36.094 39.125 -28.062 1 38.47 2 ALA B N 1
ATOM 1479 C CA . ALA B 1 2 ? -35.375 39.281 -26.797 1 38.47 2 ALA B CA 1
ATOM 1480 C C . ALA B 1 2 ? -34.531 38.031 -26.5 1 38.47 2 ALA B C 1
ATOM 1482 O O . ALA B 1 2 ? -35 36.906 -26.625 1 38.47 2 ALA B O 1
ATOM 1483 N N . ASN B 1 3 ? -33.219 38.062 -26.672 1 34.19 3 ASN B N 1
ATOM 1484 C CA . ASN B 1 3 ? -32.25 37.062 -26.266 1 34.19 3 ASN B CA 1
ATOM 1485 C C . ASN B 1 3 ? -32.438 36.625 -24.812 1 34.19 3 ASN B C 1
ATOM 1487 O O . ASN B 1 3 ? -32.281 37.469 -23.906 1 34.19 3 ASN B O 1
ATOM 1491 N N . ALA B 1 4 ? -33.344 35.656 -24.516 1 41.59 4 ALA B N 1
ATOM 1492 C CA . ALA B 1 4 ? -33.469 35.062 -23.188 1 41.59 4 ALA B CA 1
ATOM 1493 C C . ALA B 1 4 ? -32.094 34.688 -22.641 1 41.59 4 ALA B C 1
ATOM 1495 O O . ALA B 1 4 ? -31.359 33.875 -23.219 1 41.59 4 ALA B O 1
ATOM 1496 N N . SER B 1 5 ? -31.328 35.625 -22.016 1 37.62 5 SER B N 1
ATOM 1497 C CA . SER B 1 5 ? -30.125 35.406 -21.234 1 37.62 5 SER B CA 1
ATOM 1498 C C . SER B 1 5 ? -30.266 34.156 -20.359 1 37.62 5 SER B C 1
ATOM 1500 O O . SER B 1 5 ? -31.25 34.031 -19.609 1 37.62 5 SER B O 1
ATOM 1502 N N . SER B 1 6 ? -29.922 33 -20.812 1 40.09 6 SER B N 1
ATOM 1503 C CA . SER B 1 6 ? -29.797 31.766 -20.078 1 40.09 6 SER B CA 1
ATOM 1504 C C . SER B 1 6 ? -29.312 32 -18.656 1 40.09 6 SER B C 1
ATOM 1506 O O . SER B 1 6 ? -28.219 32.531 -18.438 1 40.09 6 SER B O 1
ATOM 1508 N N . ARG B 1 7 ? -30.219 32.312 -17.688 1 43.06 7 ARG B N 1
ATOM 1509 C CA . ARG B 1 7 ? -29.906 32.312 -16.266 1 43.06 7 ARG B CA 1
ATOM 1510 C C . ARG B 1 7 ? -28.969 31.172 -15.906 1 43.06 7 ARG B C 1
ATOM 1512 O O . ARG B 1 7 ? -29.203 30.031 -16.297 1 43.06 7 ARG B O 1
ATOM 1519 N N . PRO B 1 8 ? -27.656 31.422 -15.695 1 43.28 8 PRO B N 1
ATOM 1520 C CA . PRO B 1 8 ? -26.766 30.344 -15.258 1 43.28 8 PRO B CA 1
ATOM 1521 C C . PRO B 1 8 ? -27.422 29.406 -14.242 1 43.28 8 PRO B C 1
ATOM 1523 O O . PRO B 1 8 ? -28.328 29.828 -13.516 1 43.28 8 PRO B O 1
ATOM 1526 N N . SER B 1 9 ? -27.547 28.172 -14.484 1 47.25 9 SER B N 1
ATOM 1527 C CA . SER B 1 9 ? -28.031 27.125 -13.586 1 47.25 9 SER B CA 1
ATOM 1528 C C . SER B 1 9 ? -27.672 27.438 -12.133 1 47.25 9 SER B C 1
ATOM 1530 O O . SER B 1 9 ? -26.578 27.906 -11.844 1 47.25 9 SER B O 1
ATOM 1532 N N . PRO B 1 10 ? -28.562 27.672 -11.25 1 46.22 10 PRO B N 1
ATOM 1533 C CA . PRO B 1 10 ? -28.312 28.016 -9.844 1 46.22 10 PRO B CA 1
ATOM 1534 C C . PRO B 1 10 ? -27.172 27.188 -9.242 1 46.22 10 PRO B C 1
ATOM 1536 O O . PRO B 1 10 ? -27.203 25.953 -9.297 1 46.22 10 PRO B O 1
ATOM 1539 N N . LEU B 1 11 ? -25.891 27.578 -9.359 1 47.69 11 LEU B N 1
ATOM 1540 C CA . LEU B 1 11 ? -24.797 27.078 -8.539 1 47.69 11 LEU B CA 1
ATOM 1541 C C . LEU B 1 11 ? -25.312 26.609 -7.176 1 47.69 11 LEU B C 1
ATOM 1543 O O . LEU B 1 11 ? -26.078 27.312 -6.52 1 47.69 11 LEU B O 1
ATOM 1547 N N . LEU B 1 12 ? -25.453 25.359 -7.09 1 51.03 12 LEU B N 1
ATOM 1548 C CA . LEU B 1 12 ? -25.875 24.828 -5.793 1 51.03 12 LEU B CA 1
ATOM 1549 C C . LEU B 1 12 ? -25.375 25.703 -4.656 1 51.03 12 LEU B C 1
ATOM 1551 O O . LEU B 1 12 ? -24.203 26.094 -4.641 1 51.03 12 LEU B O 1
ATOM 1555 N N . SER B 1 13 ? -26.172 26.234 -3.873 1 61.09 13 SER B N 1
ATOM 1556 C CA . SER B 1 13 ? -25.844 27.062 -2.715 1 61.09 13 SER B CA 1
ATOM 1557 C C . SER B 1 13 ? -24.922 26.328 -1.762 1 61.09 13 SER B C 1
ATOM 1559 O O . SER B 1 13 ? -24.828 25.094 -1.801 1 61.09 13 SER B O 1
ATOM 1561 N N . ARG B 1 14 ? -24.047 26.906 -1.073 1 65.75 14 ARG B N 1
ATOM 1562 C CA . ARG B 1 14 ? -23.047 26.422 -0.13 1 65.75 14 ARG B CA 1
ATOM 1563 C C . ARG B 1 14 ? -23.625 25.344 0.779 1 65.75 14 ARG B C 1
ATOM 1565 O O . ARG B 1 14 ? -23.016 24.312 1.006 1 65.75 14 ARG B O 1
ATOM 1572 N N . PRO B 1 15 ? -24.922 25.625 1.243 1 66.5 15 PRO B N 1
ATOM 1573 C CA . PRO B 1 15 ? -25.5 24.578 2.084 1 66.5 15 PRO B CA 1
ATOM 1574 C C . PRO B 1 15 ? -25.828 23.312 1.306 1 66.5 15 PRO B C 1
ATOM 1576 O O . PRO B 1 15 ? -25.672 22.203 1.827 1 66.5 15 PRO B O 1
ATOM 1579 N N . SER B 1 16 ? -26.25 23.469 0.094 1 69.75 16 SER B N 1
ATOM 1580 C CA . SER B 1 16 ? -26.578 22.312 -0.738 1 69.75 16 SER B CA 1
ATOM 1581 C C . SER B 1 16 ? -25.344 21.5 -1.062 1 69.75 16 SER B C 1
ATOM 1583 O O . SER B 1 16 ? -25.375 20.266 -1.04 1 69.75 16 SER B O 1
ATOM 1585 N N . LEU B 1 17 ? -24.328 22.203 -1.257 1 67.31 17 LEU B N 1
ATOM 1586 C CA . LEU B 1 17 ? -23.078 21.516 -1.582 1 67.31 17 LEU B CA 1
ATOM 1587 C C . LEU B 1 17 ? -22.578 20.688 -0.401 1 67.31 17 LEU B C 1
ATOM 1589 O O . LEU B 1 17 ? -22.062 19.594 -0.584 1 67.31 17 LEU B O 1
ATOM 1593 N N . LYS B 1 18 ? -22.812 21.266 0.749 1 74.25 18 LYS B N 1
ATOM 1594 C CA . LYS B 1 18 ? -22.422 20.547 1.964 1 74.25 18 LYS B CA 1
ATOM 1595 C C . LYS B 1 18 ? -23.219 19.25 2.115 1 74.25 18 LYS B C 1
ATOM 1597 O O . LYS B 1 18 ? -22.672 18.219 2.484 1 74.25 18 LYS B O 1
ATOM 1602 N N . ARG B 1 19 ? -24.516 19.375 1.824 1 74.19 19 ARG B N 1
ATOM 1603 C CA . ARG B 1 19 ? -25.391 18.188 1.932 1 74.19 19 ARG B CA 1
ATOM 1604 C C . ARG B 1 19 ? -24.984 17.125 0.92 1 74.19 19 ARG B C 1
ATOM 1606 O O . ARG B 1 19 ? -25 15.938 1.23 1 74.19 19 ARG B O 1
ATOM 1613 N N . VAL B 1 20 ? -24.688 17.5 -0.189 1 71.56 20 VAL B N 1
ATOM 1614 C CA . VAL B 1 20 ? -24.297 16.578 -1.252 1 71.56 20 VAL B CA 1
ATOM 1615 C C . VAL B 1 20 ? -22.984 15.883 -0.877 1 71.56 20 VAL B C 1
ATOM 1617 O O . VAL B 1 20 ? -22.859 14.664 -1.048 1 71.56 20 VAL B O 1
ATOM 1620 N N . ARG B 1 21 ? -22.141 16.672 -0.333 1 74.5 21 ARG B N 1
ATOM 1621 C CA . ARG B 1 21 ? -20.859 16.109 0.08 1 74.5 21 ARG B CA 1
ATOM 1622 C C . ARG B 1 21 ? -21.031 15.102 1.204 1 74.5 21 ARG B C 1
ATOM 1624 O O . ARG B 1 21 ? -20.375 14.055 1.218 1 74.5 21 ARG 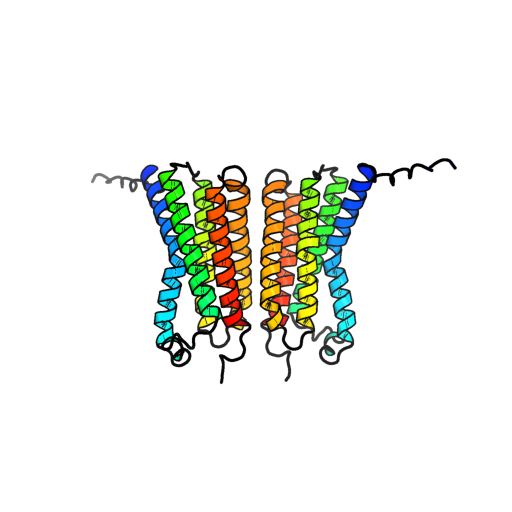B O 1
ATOM 1631 N N . ASP B 1 22 ? -21.922 15.422 2.002 1 77.69 22 ASP B N 1
ATOM 1632 C CA . ASP B 1 22 ? -22.219 14.539 3.125 1 77.69 22 ASP B CA 1
ATOM 1633 C C . ASP B 1 22 ? -22.844 13.227 2.648 1 77.69 22 ASP B C 1
ATOM 1635 O O . ASP B 1 22 ? -22.453 12.148 3.105 1 77.69 22 ASP B O 1
ATOM 1639 N N . ALA B 1 23 ? -23.75 13.391 1.794 1 78.62 23 ALA B N 1
ATOM 1640 C CA . ALA B 1 23 ? -24.391 12.211 1.231 1 78.62 23 ALA B CA 1
ATOM 1641 C C . ALA B 1 23 ? -23.406 11.359 0.445 1 78.62 23 ALA B C 1
ATOM 1643 O O . ALA B 1 23 ? -23.438 10.133 0.509 1 78.62 23 ALA B O 1
ATOM 1644 N N . ALA B 1 24 ? -22.578 11.992 -0.2 1 77.12 24 ALA B N 1
ATOM 1645 C CA . ALA B 1 24 ? -21.562 11.305 -0.998 1 77.12 24 ALA B CA 1
ATOM 1646 C C . ALA B 1 24 ? -20.625 10.492 -0.109 1 77.12 24 ALA B C 1
ATOM 1648 O O . ALA B 1 24 ? -20.266 9.367 -0.45 1 77.12 24 ALA B O 1
ATOM 1649 N N . ASN B 1 25 ? -20.328 11.016 1.022 1 79 25 ASN B N 1
ATOM 1650 C CA . ASN B 1 25 ? -19.438 10.312 1.952 1 79 25 ASN B CA 1
ATOM 1651 C C . ASN B 1 25 ? -20.109 9.078 2.543 1 79 25 ASN B C 1
ATOM 1653 O O . ASN B 1 25 ? -19.469 8.039 2.721 1 79 25 ASN B O 1
ATOM 1657 N N . LEU B 1 26 ? -21.328 9.289 2.803 1 80.5 26 LEU B N 1
ATOM 1658 C CA . LEU B 1 26 ? -22.062 8.133 3.314 1 80.5 26 LEU B CA 1
ATOM 1659 C C . LEU B 1 26 ? -22.156 7.031 2.266 1 80.5 26 LEU B C 1
ATOM 1661 O O . LEU B 1 26 ? -21.906 5.863 2.566 1 80.5 26 LEU B O 1
ATOM 1665 N N . LEU B 1 27 ? -22.438 7.387 1.12 1 79.94 27 LEU B N 1
ATOM 1666 C CA . LEU B 1 27 ? -22.531 6.422 0.03 1 79.94 27 LEU B CA 1
ATOM 1667 C C . LEU B 1 27 ? -21.188 5.742 -0.208 1 79.94 27 LEU B C 1
ATOM 1669 O O . LEU B 1 27 ? -21.125 4.531 -0.436 1 79.94 27 LEU B O 1
ATOM 1673 N N . ALA B 1 28 ? -20.266 6.504 -0.158 1 80.06 28 ALA B N 1
ATOM 1674 C CA . ALA B 1 28 ? -18.922 5.965 -0.363 1 80.06 28 ALA B CA 1
ATOM 1675 C C . ALA B 1 28 ? -18.562 4.969 0.732 1 80.06 28 ALA B C 1
ATOM 1677 O O . ALA B 1 28 ? -17.891 3.973 0.473 1 80.06 28 ALA B O 1
ATOM 1678 N N . SER B 1 29 ? -19.062 5.215 1.9 1 79.62 29 SER B N 1
ATOM 1679 C CA . SER B 1 29 ? -18.781 4.32 3.016 1 79.62 29 SER B CA 1
ATOM 1680 C C . SER B 1 29 ? -19.547 3.004 2.879 1 79.62 29 SER B C 1
ATOM 1682 O O . SER B 1 29 ? -19.078 1.963 3.352 1 79.62 29 SER B O 1
ATOM 1684 N N . LEU B 1 30 ? -20.625 3.076 2.182 1 85.5 30 LEU B N 1
ATOM 1685 C CA . LEU B 1 30 ? -21.469 1.896 2.045 1 85.5 30 LEU B CA 1
ATOM 1686 C C . LEU B 1 30 ? -21.109 1.12 0.78 1 85.5 30 LEU B C 1
ATOM 1688 O O . LEU B 1 30 ? -21.438 -0.065 0.664 1 85.5 30 LEU B O 1
ATOM 1692 N N . ALA B 1 31 ? -20.453 1.688 -0.04 1 83.69 31 ALA B N 1
ATOM 1693 C CA . ALA B 1 31 ? -20.25 1.167 -1.387 1 83.69 31 ALA B CA 1
ATOM 1694 C C . ALA B 1 31 ? -19.5 -0.166 -1.348 1 83.69 31 ALA B C 1
ATOM 1696 O O . ALA B 1 31 ? -19.922 -1.136 -1.985 1 83.69 31 ALA B O 1
ATOM 1697 N N . PRO B 1 32 ? -18.5 -0.278 -0.569 1 81.19 32 PRO B N 1
ATOM 1698 C CA . PRO B 1 32 ? -17.797 -1.557 -0.594 1 81.19 32 PRO B CA 1
ATOM 1699 C C . PRO B 1 32 ? -18.656 -2.729 -0.15 1 81.19 32 PRO B C 1
ATOM 1701 O O . PRO B 1 32 ? -18.641 -3.795 -0.769 1 81.19 32 PRO B O 1
ATOM 1704 N N . GLY B 1 33 ? -19.422 -2.506 0.832 1 81.06 33 GLY B N 1
ATOM 1705 C CA . GLY B 1 33 ? -20.297 -3.566 1.292 1 81.06 33 GLY B CA 1
ATOM 1706 C C . GLY B 1 33 ? -21.375 -3.93 0.284 1 81.06 33 GLY B C 1
ATOM 1707 O O . GLY B 1 33 ? -21.578 -5.109 -0.012 1 81.06 33 GLY B O 1
ATOM 1708 N N . VAL B 1 34 ? -21.938 -2.969 -0.248 1 83.62 34 VAL B N 1
ATOM 1709 C CA . VAL B 1 34 ? -23.016 -3.178 -1.211 1 83.62 34 VAL B CA 1
ATOM 1710 C C . VAL B 1 34 ? -22.453 -3.834 -2.473 1 83.62 34 VAL B C 1
ATOM 1712 O O . VAL B 1 34 ? -23.031 -4.805 -2.977 1 83.62 34 VAL B O 1
ATOM 1715 N N . LEU B 1 35 ? -21.422 -3.311 -2.875 1 82 35 LEU B N 1
ATOM 1716 C CA . LEU B 1 35 ? -20.797 -3.859 -4.078 1 82 35 LEU B CA 1
ATOM 1717 C C . LEU B 1 35 ? -20.344 -5.297 -3.848 1 82 35 LEU B C 1
ATOM 1719 O O . LEU B 1 35 ? -20.422 -6.129 -4.754 1 82 35 LEU B O 1
ATOM 1723 N N . PHE B 1 36 ? -19.891 -5.598 -2.703 1 82.94 36 PHE B N 1
ATOM 1724 C CA . PHE B 1 36 ? -19.469 -6.953 -2.377 1 82.94 36 PHE B CA 1
ATOM 1725 C C . PHE B 1 36 ? -20.641 -7.918 -2.439 1 82.94 36 PHE B C 1
ATOM 1727 O O . PHE B 1 36 ? -20.547 -8.977 -3.059 1 82.94 36 PHE B O 1
ATOM 1734 N N . VAL B 1 37 ? -21.719 -7.516 -1.86 1 81.31 37 VAL B N 1
ATOM 1735 C CA . VAL B 1 37 ? -22.922 -8.359 -1.859 1 81.31 37 VAL B CA 1
ATOM 1736 C C . VAL B 1 37 ? -23.422 -8.539 -3.287 1 81.31 37 VAL B C 1
ATOM 1738 O O . VAL B 1 37 ? -23.766 -9.648 -3.695 1 81.31 37 VAL B O 1
ATOM 1741 N N . MET B 1 38 ? -23.375 -7.52 -3.986 1 83.06 38 MET B N 1
ATOM 1742 C CA . MET B 1 38 ? -23.812 -7.586 -5.379 1 83.06 38 MET B CA 1
ATOM 1743 C C . MET B 1 38 ? -22.922 -8.508 -6.188 1 83.06 38 MET B C 1
ATOM 1745 O O . MET B 1 38 ? -23.391 -9.297 -7.004 1 83.06 38 MET B O 1
ATOM 1749 N N . ALA B 1 39 ? -21.703 -8.414 -6.023 1 81.62 39 ALA B N 1
ATOM 1750 C CA . ALA B 1 39 ? -20.75 -9.281 -6.719 1 81.62 39 ALA B CA 1
ATOM 1751 C C . ALA B 1 39 ? -20.984 -10.742 -6.363 1 81.62 39 ALA B C 1
ATOM 1753 O O . ALA B 1 39 ? -20.953 -11.617 -7.234 1 81.62 39 ALA B O 1
ATOM 1754 N N . LEU B 1 40 ? -21.188 -11 -5.113 1 81.56 40 LEU B N 1
ATOM 1755 C CA . LEU B 1 40 ? -21.438 -12.367 -4.684 1 81.56 40 LEU B CA 1
ATOM 1756 C C . LEU B 1 40 ? -22.688 -12.922 -5.355 1 81.56 40 LEU B C 1
ATOM 1758 O O . LEU B 1 40 ? -22.719 -14.086 -5.777 1 81.56 40 LEU B O 1
ATOM 1762 N N . LEU B 1 41 ? -23.641 -12.086 -5.496 1 82.81 41 LEU B N 1
ATOM 1763 C CA . LEU B 1 41 ? -24.891 -12.508 -6.133 1 82.81 41 LEU B CA 1
ATOM 1764 C C . LEU B 1 41 ? -24.672 -12.812 -7.609 1 82.81 41 LEU B C 1
ATOM 1766 O O . LEU B 1 41 ? -25.188 -13.805 -8.133 1 82.81 41 LEU B O 1
ATOM 1770 N N . VAL B 1 42 ? -23.891 -12.031 -8.219 1 81.62 42 VAL B N 1
ATOM 1771 C CA . VAL B 1 42 ? -23.625 -12.195 -9.641 1 81.62 42 VAL B CA 1
ATOM 1772 C C . VAL B 1 42 ? -22.797 -13.461 -9.875 1 81.62 42 VAL B C 1
ATOM 1774 O O . VAL B 1 42 ? -23.109 -14.258 -10.766 1 81.62 42 VAL B O 1
ATOM 1777 N N . VAL B 1 43 ? -21.891 -13.719 -9.023 1 80.44 43 VAL B N 1
ATOM 1778 C CA . VAL B 1 43 ? -20.984 -14.828 -9.266 1 80.44 43 VAL B CA 1
ATOM 1779 C C . VAL B 1 43 ? -21.594 -16.125 -8.75 1 80.44 43 VAL B C 1
ATOM 1781 O O . VAL B 1 43 ? -21.188 -17.219 -9.148 1 80.44 43 VAL B O 1
ATOM 1784 N N . SER B 1 44 ? -22.516 -16 -7.91 1 81.06 44 SER B N 1
ATOM 1785 C CA . SER B 1 44 ? -23.172 -17.188 -7.379 1 81.06 44 SER B CA 1
ATOM 1786 C C . SER B 1 44 ? -23.859 -18 -8.484 1 81.06 44 SER B C 1
ATOM 1788 O O . SER B 1 44 ? -24.156 -19.188 -8.312 1 81.06 44 SER B O 1
ATOM 1790 N N . GLN B 1 45 ? -24 -17.406 -9.539 1 80.06 45 GLN B N 1
ATOM 1791 C CA . GLN B 1 45 ? -24.656 -18.062 -10.664 1 80.06 45 GLN B CA 1
ATOM 1792 C C . GLN B 1 45 ? -23.672 -18.891 -11.477 1 80.06 45 GLN B C 1
ATOM 1794 O O . GLN B 1 45 ? -24.062 -19.672 -12.344 1 80.06 45 GLN B O 1
ATOM 1799 N N . GLN B 1 46 ? -22.453 -18.859 -11.164 1 78.44 46 GLN B N 1
ATOM 1800 C CA . GLN B 1 46 ? -21.422 -19.594 -11.883 1 78.44 46 GLN B CA 1
ATOM 1801 C C . GLN B 1 46 ? -21.078 -20.891 -11.156 1 78.44 46 GLN B C 1
ATOM 1803 O O . GLN B 1 46 ? -21.016 -20.922 -9.93 1 78.44 46 GLN B O 1
ATOM 1808 N N . THR B 1 47 ? -20.781 -21.891 -11.906 1 79.19 47 THR B N 1
ATOM 1809 C CA . THR B 1 47 ? -20.5 -23.219 -11.383 1 79.19 47 THR B CA 1
ATOM 1810 C C . THR B 1 47 ? -19.25 -23.203 -10.508 1 79.19 47 THR B C 1
ATOM 1812 O O . THR B 1 47 ? -19.203 -23.891 -9.477 1 79.19 47 THR B O 1
ATOM 1815 N N . ARG B 1 48 ? -18.359 -22.375 -10.898 1 77 48 ARG B N 1
ATOM 1816 C CA . ARG B 1 48 ? -17.094 -22.312 -10.164 1 77 48 ARG B CA 1
ATOM 1817 C C . ARG B 1 48 ? -17.328 -21.797 -8.742 1 77 48 ARG B C 1
ATOM 1819 O O . ARG B 1 48 ? -16.531 -22.078 -7.84 1 77 48 ARG B O 1
ATOM 1826 N N . PHE B 1 49 ? -18.469 -21.203 -8.555 1 77.88 49 PHE B N 1
ATOM 1827 C CA . PHE B 1 49 ? -18.766 -20.609 -7.258 1 77.88 49 PHE B CA 1
ATOM 1828 C C . PHE B 1 49 ? -19.969 -21.297 -6.617 1 77.88 49 PHE B C 1
ATOM 1830 O O . PHE B 1 49 ? -20.688 -20.672 -5.828 1 77.88 49 PHE B O 1
ATOM 1837 N N . SER B 1 50 ? -20.203 -22.438 -6.969 1 78.81 50 SER B N 1
ATOM 1838 C CA . SER B 1 50 ? -21.344 -23.172 -6.434 1 78.81 50 SER B CA 1
ATOM 1839 C C . SER B 1 50 ? -21.25 -23.312 -4.918 1 78.81 50 SER B C 1
ATOM 1841 O O . SER B 1 50 ? -22.266 -23.469 -4.238 1 78.81 50 SER B O 1
ATOM 1843 N N . TRP B 1 51 ? -20.031 -23.25 -4.426 1 77.38 51 TRP B N 1
ATOM 1844 C CA . TRP B 1 51 ? -19.812 -23.375 -2.988 1 77.38 51 TRP B CA 1
ATOM 1845 C C . TRP B 1 51 ? -20.438 -22.203 -2.234 1 77.38 51 TRP B C 1
ATOM 1847 O O . TRP B 1 51 ? -20.672 -22.297 -1.025 1 77.38 51 TRP B O 1
ATOM 1857 N N . LEU B 1 52 ? -20.828 -21.156 -2.918 1 79.94 52 LEU B N 1
ATOM 1858 C CA . LEU B 1 52 ? -21.469 -20 -2.303 1 79.94 52 LEU B CA 1
ATOM 1859 C C . LEU B 1 52 ? -22.859 -20.344 -1.788 1 79.94 52 LEU B C 1
ATOM 1861 O O . LEU B 1 52 ? -23.406 -19.641 -0.943 1 79.94 52 LEU B O 1
ATOM 1865 N N . ALA B 1 53 ? -23.406 -21.438 -2.305 1 78.88 53 ALA B N 1
ATOM 1866 C CA . ALA B 1 53 ? -24.734 -21.859 -1.896 1 78.88 53 ALA B CA 1
ATOM 1867 C C . ALA B 1 53 ? -24.719 -22.5 -0.514 1 78.88 53 ALA B C 1
ATOM 1869 O O . ALA B 1 53 ? -25.734 -22.531 0.179 1 78.88 53 ALA B O 1
ATOM 1870 N N . GLU B 1 54 ? -23.547 -23 -0.14 1 81.75 54 GLU B N 1
ATOM 1871 C CA . GLU B 1 54 ? -23.406 -23.656 1.154 1 81.75 54 GLU B CA 1
ATOM 1872 C C . GLU B 1 54 ? -22.438 -22.891 2.061 1 81.75 54 GLU B C 1
ATOM 1874 O O . GLU B 1 54 ? -21.234 -23.125 2.023 1 81.75 54 GLU B O 1
ATOM 1879 N N . PRO B 1 55 ? -22.969 -22.094 2.928 1 77.75 55 PRO B N 1
ATOM 1880 C CA . PRO B 1 55 ? -22.141 -21.219 3.771 1 77.75 55 PRO B CA 1
ATOM 1881 C C . PRO B 1 55 ? -21.125 -22 4.605 1 77.75 55 PRO B C 1
ATOM 1883 O O . PRO B 1 55 ? -20.062 -21.453 4.941 1 77.75 55 PRO B O 1
ATOM 1886 N N . LEU B 1 56 ? -21.438 -23.172 4.965 1 80.56 56 LEU B N 1
ATOM 1887 C CA . LEU B 1 56 ? -20.531 -23.969 5.773 1 80.56 56 LEU B CA 1
ATOM 1888 C C . LEU B 1 56 ? -19.25 -24.281 5.004 1 80.56 56 LEU B C 1
ATOM 1890 O O . LEU B 1 56 ? -18.234 -24.625 5.605 1 80.56 56 LEU B O 1
ATOM 1894 N N . HIS B 1 57 ? -19.281 -24.109 3.688 1 80.62 57 HIS B N 1
ATOM 1895 C CA . HIS B 1 57 ? -18.125 -24.438 2.861 1 80.62 57 HIS B CA 1
ATOM 1896 C C . HIS B 1 57 ? -17.359 -23.172 2.457 1 80.62 57 HIS B C 1
ATOM 1898 O O . HIS B 1 57 ? -16.422 -23.25 1.655 1 80.62 57 HIS B O 1
ATOM 1904 N N . TYR B 1 58 ? -17.797 -22.125 3.123 1 83.31 58 TYR B N 1
ATOM 1905 C CA . TYR B 1 58 ? -17.094 -20.891 2.781 1 83.31 58 TYR B CA 1
ATOM 1906 C C . TYR B 1 58 ? -15.648 -20.922 3.258 1 83.31 58 TYR B C 1
ATOM 1908 O O . TYR B 1 58 ? -15.375 -21.312 4.398 1 83.31 58 TYR B O 1
ATOM 1916 N N . PRO B 1 59 ? -14.797 -20.594 2.422 1 86.81 59 PRO B N 1
ATOM 1917 C CA . PRO B 1 59 ? -13.414 -20.422 2.893 1 86.81 59 PRO B CA 1
ATOM 1918 C C . PRO B 1 59 ? -13.305 -19.406 4.023 1 86.81 59 PRO B C 1
ATOM 1920 O O . PRO B 1 59 ? -14.125 -18.484 4.125 1 86.81 59 PRO B O 1
ATOM 1923 N N . TRP B 1 60 ? -12.336 -19.531 4.918 1 90.44 60 TRP B N 1
ATOM 1924 C CA . TRP B 1 60 ? -12.195 -18.672 6.086 1 90.44 60 TRP B CA 1
ATOM 1925 C C . TRP B 1 60 ? -12.008 -17.219 5.664 1 90.44 60 TRP B C 1
ATOM 1927 O O . TRP B 1 60 ? -12.414 -16.297 6.375 1 90.44 60 TRP B O 1
ATOM 1937 N N . GLU B 1 61 ? -11.414 -17.047 4.488 1 92.38 61 GLU B N 1
ATOM 1938 C CA . GLU B 1 61 ? -11.18 -15.703 3.982 1 92.38 61 GLU B CA 1
ATOM 1939 C C . GLU B 1 61 ? -12.492 -14.938 3.838 1 92.38 61 GLU B C 1
ATOM 1941 O O . GLU B 1 61 ? -12.547 -13.734 4.109 1 92.38 61 GLU B O 1
ATOM 1946 N N . PHE B 1 62 ? -13.562 -15.609 3.49 1 88.94 62 PHE B N 1
ATOM 1947 C CA . PHE B 1 62 ? -14.852 -14.961 3.287 1 88.94 62 PHE B CA 1
ATOM 1948 C C . PHE B 1 62 ? -15.453 -14.516 4.617 1 88.94 62 PHE B C 1
ATOM 1950 O O . PHE B 1 62 ? -16.094 -13.469 4.691 1 88.94 62 PHE B O 1
ATOM 1957 N N . TRP B 1 63 ? -15.18 -15.219 5.582 1 91.19 63 TRP B N 1
ATOM 1958 C CA . TRP B 1 63 ? -15.648 -14.836 6.91 1 91.19 63 TRP B CA 1
ATOM 1959 C C . TRP B 1 63 ? -14.906 -13.602 7.41 1 91.19 63 TRP B C 1
ATOM 1961 O O . TRP B 1 63 ? -15.516 -12.688 7.98 1 91.19 63 TRP B O 1
ATOM 1971 N N . VAL B 1 64 ? -13.68 -13.539 7.176 1 93.06 64 VAL B N 1
ATOM 1972 C CA . VAL B 1 64 ? -12.891 -12.383 7.586 1 93.06 64 VAL B CA 1
ATOM 1973 C C . VAL B 1 64 ? -13.32 -11.156 6.785 1 93.06 64 VAL B C 1
ATOM 1975 O O . VAL B 1 64 ? -13.492 -10.07 7.348 1 93.06 64 VAL B O 1
ATOM 1978 N N . VAL B 1 65 ? -13.547 -11.344 5.523 1 92.25 65 VAL B N 1
ATOM 1979 C CA . VAL B 1 65 ? -14 -10.242 4.688 1 92.25 65 VAL B CA 1
ATOM 1980 C C . VAL B 1 65 ? -15.344 -9.719 5.195 1 92.25 65 VAL B C 1
ATOM 1982 O O . VAL B 1 65 ? -15.547 -8.508 5.324 1 92.25 65 VAL B O 1
ATOM 1985 N N . GLY B 1 66 ? -16.25 -10.664 5.48 1 90.19 66 GLY B N 1
ATOM 1986 C CA . GLY B 1 66 ? -17.562 -10.273 5.973 1 90.19 66 GLY B CA 1
ATOM 1987 C C . GLY B 1 66 ? -17.516 -9.555 7.305 1 90.19 66 GLY B C 1
ATOM 1988 O O . GLY B 1 66 ? -18.094 -8.484 7.461 1 90.19 66 GLY B O 1
ATOM 1989 N N . LEU B 1 67 ? -16.797 -10.094 8.211 1 93.56 67 LEU B N 1
ATOM 1990 C CA . LEU B 1 67 ? -16.75 -9.539 9.562 1 93.56 67 LEU B CA 1
ATOM 1991 C C . LEU B 1 67 ? -15.977 -8.219 9.578 1 93.56 67 LEU B C 1
ATOM 1993 O O . LEU B 1 67 ? -16.453 -7.223 10.133 1 93.56 67 LEU B O 1
ATOM 1997 N N . ALA B 1 68 ? -14.828 -8.242 9.016 1 95.12 68 ALA B N 1
ATOM 1998 C CA . ALA B 1 68 ? -14 -7.043 8.992 1 95.12 68 ALA B CA 1
ATOM 1999 C C . ALA B 1 68 ? -14.648 -5.953 8.141 1 95.12 68 ALA B C 1
ATOM 2001 O O . ALA B 1 68 ? -14.633 -4.777 8.516 1 95.12 68 ALA B O 1
ATOM 2002 N N . GLY B 1 69 ? -15.188 -6.391 7.066 1 92.69 69 GLY B N 1
ATOM 2003 C CA . GLY B 1 69 ? -15.875 -5.434 6.215 1 92.69 69 GLY B CA 1
ATOM 2004 C C . GLY B 1 69 ? -17.078 -4.793 6.883 1 92.69 69 GLY B C 1
ATOM 2005 O O . GLY B 1 69 ? -17.297 -3.582 6.762 1 92.69 69 GLY B O 1
ATOM 2006 N N . THR B 1 70 ? -17.828 -5.582 7.527 1 91.81 70 THR B N 1
ATOM 2007 C CA . THR B 1 70 ? -18.984 -5.07 8.242 1 91.81 70 THR B CA 1
ATOM 2008 C C . THR B 1 70 ? -18.562 -4.113 9.352 1 91.81 70 THR B C 1
ATOM 2010 O O . THR B 1 70 ? -19.172 -3.059 9.539 1 91.81 70 THR B O 1
ATOM 2013 N N . THR B 1 71 ? -17.562 -4.527 10.016 1 93.44 71 THR B N 1
ATOM 2014 C CA . THR B 1 71 ? -17.031 -3.678 11.078 1 93.44 71 THR B CA 1
ATOM 2015 C C . THR B 1 71 ? -16.547 -2.34 10.508 1 93.44 71 THR B C 1
ATOM 2017 O O . THR B 1 71 ? -16.844 -1.284 11.078 1 93.44 71 THR B O 1
ATOM 2020 N N . ALA B 1 72 ? -15.859 -2.389 9.445 1 93 72 ALA B N 1
ATOM 2021 C CA . ALA B 1 72 ? -15.383 -1.168 8.797 1 93 72 ALA B CA 1
ATOM 2022 C C . ALA B 1 72 ? -16.547 -0.289 8.359 1 93 72 ALA B C 1
ATOM 2024 O O . ALA B 1 72 ? -16.547 0.924 8.586 1 93 72 ALA B O 1
ATOM 2025 N N . THR B 1 73 ? -17.516 -0.905 7.781 1 89.75 73 THR B N 1
ATOM 2026 C CA . THR B 1 73 ? -18.688 -0.162 7.312 1 89.75 73 THR B CA 1
ATOM 2027 C C . THR B 1 73 ? -19.438 0.476 8.477 1 89.75 73 THR B C 1
ATOM 2029 O O . THR B 1 73 ? -19.828 1.643 8.414 1 89.75 73 THR B O 1
ATOM 2032 N N . ALA B 1 74 ? -19.594 -0.282 9.5 1 92.06 74 ALA B N 1
ATOM 2033 C CA . ALA B 1 74 ? -20.266 0.241 10.688 1 92.06 74 ALA B CA 1
ATOM 2034 C C . ALA B 1 74 ? -19.5 1.434 11.266 1 92.06 74 ALA B C 1
ATOM 2036 O O . ALA B 1 74 ? -20.109 2.439 11.641 1 92.06 74 ALA B O 1
ATOM 2037 N N . ALA B 1 75 ? -18.219 1.339 11.305 1 91.62 75 ALA B N 1
ATOM 2038 C CA . ALA B 1 75 ? -17.391 2.434 11.805 1 91.62 75 ALA B CA 1
ATOM 2039 C C . ALA B 1 75 ? -17.484 3.652 10.891 1 91.62 75 ALA B C 1
ATOM 2041 O O . ALA B 1 75 ? -17.516 4.789 11.367 1 91.62 75 ALA B O 1
ATOM 2042 N N . GLY B 1 76 ? -17.453 3.418 9.648 1 87 76 GLY B N 1
ATOM 2043 C CA . GLY B 1 76 ? -17.609 4.512 8.695 1 87 76 GLY B CA 1
ATOM 2044 C C . GLY B 1 76 ? -18.922 5.258 8.852 1 87 76 GLY B C 1
ATOM 2045 O O . GLY B 1 76 ? -18.938 6.488 8.828 1 87 76 GLY B O 1
ATOM 2046 N N . VAL B 1 77 ? -19.984 4.559 9 1 86.88 77 VAL B N 1
ATOM 2047 C CA . VAL B 1 77 ? -21.297 5.164 9.203 1 86.88 77 VAL B CA 1
ATOM 2048 C C . VAL B 1 77 ? -21.328 5.918 10.531 1 86.88 77 VAL B C 1
ATOM 2050 O O . VAL B 1 77 ? -21.844 7.027 10.609 1 86.88 77 VAL B O 1
ATOM 2053 N N . ALA B 1 78 ? -20.781 5.305 11.547 1 89.06 78 ALA B N 1
ATOM 2054 C CA . ALA B 1 78 ? -20.719 5.949 12.852 1 89.06 78 ALA B CA 1
ATOM 2055 C C . ALA B 1 78 ? -19.922 7.246 12.789 1 89.06 78 ALA B C 1
ATOM 2057 O O . ALA B 1 78 ? -20.281 8.242 13.422 1 89.06 78 ALA B O 1
ATOM 2058 N N . ASP B 1 79 ? -18.828 7.277 12.109 1 85.06 79 ASP B N 1
ATOM 2059 C CA . ASP B 1 79 ? -18 8.469 11.922 1 85.06 79 ASP B CA 1
ATOM 2060 C C . ASP B 1 79 ? -18.766 9.562 11.188 1 85.06 79 ASP B C 1
ATOM 2062 O O . ASP B 1 79 ? -18.734 10.727 11.586 1 85.06 79 ASP B O 1
ATOM 2066 N N . TRP B 1 80 ? -19.406 9.133 10.125 1 81.19 80 TRP B N 1
ATOM 2067 C CA . TRP B 1 80 ? -20.25 10.055 9.367 1 81.19 80 TRP B CA 1
ATOM 2068 C C . TRP B 1 80 ? -21.312 10.688 10.266 1 81.19 80 TRP B C 1
ATOM 2070 O O . TRP B 1 80 ? -21.531 11.898 10.227 1 81.19 80 TRP B O 1
ATOM 2080 N N . ARG B 1 81 ? -21.922 9.945 11.125 1 82.88 81 ARG B N 1
ATOM 2081 C CA . ARG B 1 81 ? -22.938 10.445 12.047 1 82.88 81 ARG B CA 1
ATOM 2082 C C . ARG B 1 81 ? -22.328 11.359 13.094 1 82.88 81 ARG B C 1
ATOM 2084 O O . ARG B 1 81 ? -22.922 12.375 13.469 1 82.88 81 ARG B O 1
ATOM 2091 N N . TYR B 1 82 ? -21.219 10.922 13.492 1 81.19 82 TYR B N 1
ATOM 2092 C CA . TYR B 1 82 ? -20.531 11.703 14.516 1 81.19 82 TYR B CA 1
ATOM 2093 C C . TYR B 1 82 ? -20.234 13.117 14.023 1 81.19 82 TYR B C 1
ATOM 2095 O O . TYR B 1 82 ? -20.453 14.086 14.75 1 81.19 82 TYR B O 1
ATOM 2103 N N . HIS B 1 83 ? -19.781 13.281 12.891 1 76.75 83 HIS B N 1
ATOM 2104 C CA . HIS B 1 83 ? -19.484 14.594 12.32 1 76.75 83 HIS B CA 1
ATOM 2105 C C . HIS B 1 83 ? -20.75 15.43 12.164 1 76.75 83 HIS B C 1
ATOM 2107 O O . HIS B 1 83 ? -20.703 16.656 12.25 1 76.75 83 HIS B O 1
ATOM 2113 N N . ARG B 1 84 ? -21.844 14.812 11.992 1 75 84 ARG B N 1
ATOM 2114 C CA . ARG B 1 84 ? -23.109 15.516 11.82 1 75 84 ARG B CA 1
ATOM 2115 C C . ARG B 1 84 ? -23.672 15.961 13.164 1 75 84 ARG B C 1
ATOM 2117 O O . ARG B 1 84 ? -24.203 17.062 13.297 1 75 84 ARG B O 1
ATOM 2124 N N . VAL B 1 85 ? -23.516 15.055 14.039 1 70.56 85 VAL B N 1
ATOM 2125 C CA . VAL B 1 85 ? -24.125 15.336 15.336 1 70.56 85 VAL B CA 1
ATOM 2126 C C . VAL B 1 85 ? -23.234 16.312 16.109 1 70.56 85 VAL B C 1
ATOM 2128 O O . VAL B 1 85 ? -23.734 17.234 16.766 1 70.56 85 VAL B O 1
ATOM 2131 N N . ALA B 1 86 ? -21.906 16.031 16.094 1 63.94 86 ALA B N 1
ATOM 2132 C CA . ALA B 1 86 ? -20.984 16.875 16.859 1 63.94 86 ALA B CA 1
ATOM 2133 C C . ALA B 1 86 ? -20.828 18.234 16.188 1 63.94 86 ALA B C 1
ATOM 2135 O O . ALA B 1 86 ? -20.219 19.156 16.766 1 63.94 86 ALA B O 1
ATOM 2136 N N . ARG B 1 87 ? -21.516 18.469 15.125 1 57.81 87 ARG B N 1
ATOM 2137 C CA . ARG B 1 87 ? -21.453 19.719 14.375 1 57.81 87 ARG B CA 1
ATOM 2138 C C . ARG B 1 87 ? -20.016 20.125 14.102 1 57.81 87 ARG B C 1
ATOM 2140 O O . ARG B 1 87 ? -19.656 21.297 14.211 1 57.81 87 ARG B O 1
ATOM 2147 N N . LEU B 1 88 ? -19.141 19.062 14.117 1 60.34 88 LEU B N 1
ATOM 2148 C CA . LEU B 1 88 ? -17.75 19.406 13.883 1 60.34 88 LEU B CA 1
ATOM 2149 C C . LEU B 1 88 ? -17.547 19.906 12.453 1 60.34 88 LEU B C 1
ATOM 2151 O O . LEU B 1 88 ? -18.125 19.359 11.516 1 60.34 88 LEU B O 1
ATOM 2155 N N . ARG B 1 89 ? -17.172 21.078 12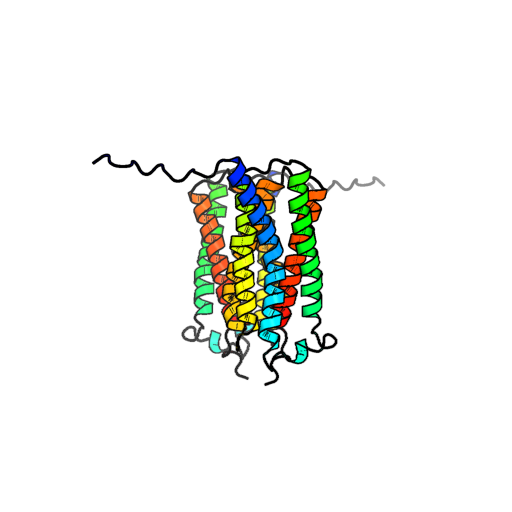.391 1 59.53 89 ARG B N 1
ATOM 2156 C CA . ARG B 1 89 ? -16.922 21.703 11.094 1 59.53 89 ARG B CA 1
ATOM 2157 C C . ARG B 1 89 ? -15.773 21.016 10.367 1 59.53 89 ARG B C 1
ATOM 2159 O O . ARG B 1 89 ? -14.625 21.078 10.82 1 59.53 89 ARG B O 1
ATOM 2166 N N . VAL B 1 90 ? -16.156 20.141 9.617 1 63.19 90 VAL B N 1
ATOM 2167 C CA . VAL B 1 90 ? -15.133 19.594 8.727 1 63.19 90 VAL B CA 1
ATOM 2168 C C . VAL B 1 90 ? -14.938 20.547 7.539 1 63.19 90 VAL B C 1
ATOM 2170 O O . VAL B 1 90 ? -15.906 20.969 6.906 1 63.19 90 VAL B O 1
ATOM 2173 N N . GLY B 1 91 ? -13.758 21.078 7.363 1 68.31 91 GLY B N 1
ATOM 2174 C CA . GLY B 1 91 ? -13.453 21.953 6.246 1 68.31 91 GLY B CA 1
ATOM 2175 C C . GLY B 1 91 ? -13.633 21.297 4.898 1 68.31 91 GLY B C 1
ATOM 2176 O O . GLY B 1 91 ? -13.617 20.062 4.801 1 68.31 91 GLY B O 1
ATOM 2177 N N . PRO B 1 92 ? -13.977 22.125 3.936 1 72.25 92 PRO B N 1
ATOM 2178 C CA . PRO B 1 92 ? -14.172 21.578 2.59 1 72.25 92 PRO B CA 1
ATOM 2179 C C . PRO B 1 92 ? -12.984 20.75 2.109 1 72.25 92 PRO B C 1
ATOM 2181 O O . PRO B 1 92 ? -13.172 19.75 1.408 1 72.25 92 PRO B O 1
ATOM 2184 N N . ARG B 1 93 ? -11.766 21.062 2.471 1 76.5 93 ARG B N 1
ATOM 2185 C CA . ARG B 1 93 ? -10.586 20.328 2.033 1 76.5 93 ARG B CA 1
ATOM 2186 C C . ARG B 1 93 ? -10.508 18.969 2.701 1 76.5 93 ARG B C 1
ATOM 2188 O O . ARG B 1 93 ? -10.094 17.984 2.074 1 76.5 93 ARG B O 1
ATOM 2195 N N . GLU B 1 94 ? -10.914 19.031 3.842 1 74.56 94 GLU B N 1
ATOM 2196 C CA . GLU B 1 94 ? -10.93 17.766 4.574 1 74.56 94 GLU B CA 1
ATOM 2197 C C . GLU B 1 94 ? -11.977 16.812 4 1 74.56 94 GLU B C 1
ATOM 2199 O O . GLU B 1 94 ? -11.711 15.617 3.844 1 74.56 94 GLU B O 1
ATOM 2204 N N . HIS B 1 95 ? -13.094 17.375 3.705 1 75.69 95 HIS B N 1
ATOM 2205 C CA . HIS B 1 95 ? -14.141 16.578 3.09 1 75.69 95 HIS B CA 1
ATOM 2206 C C . HIS B 1 95 ? -13.688 16.016 1.744 1 75.69 95 HIS B C 1
ATOM 2208 O O . HIS B 1 95 ? -13.984 14.867 1.412 1 75.69 95 HIS B O 1
ATOM 2214 N N . GLN B 1 96 ? -13.023 16.859 1.04 1 76.69 96 GLN B N 1
ATOM 2215 C CA . GLN B 1 96 ? -12.523 16.422 -0.263 1 76.69 96 GLN B CA 1
ATOM 2216 C C . GLN B 1 96 ? -11.484 15.312 -0.118 1 76.69 96 GLN B C 1
ATOM 2218 O O . GLN B 1 96 ? -11.492 14.352 -0.89 1 76.69 96 GLN B O 1
ATOM 2223 N N . ALA B 1 97 ? -10.703 15.438 0.848 1 76.69 97 ALA B N 1
ATOM 2224 C CA . ALA B 1 97 ? -9.672 14.422 1.08 1 76.69 97 ALA B CA 1
ATOM 2225 C C . ALA B 1 97 ? -10.297 13.086 1.464 1 76.69 97 ALA B C 1
ATOM 2227 O O . ALA B 1 97 ? -9.875 12.031 0.978 1 76.69 97 ALA B O 1
ATOM 2228 N N . GLU B 1 98 ? -11.227 13.188 2.271 1 77.62 98 GLU B N 1
ATOM 2229 C CA . GLU B 1 98 ? -11.938 11.984 2.688 1 77.62 98 GLU B CA 1
ATOM 2230 C C . GLU B 1 98 ? -12.641 11.32 1.508 1 77.62 98 GLU B C 1
ATOM 2232 O O . GLU B 1 98 ? -12.562 10.102 1.335 1 77.62 98 GLU B O 1
ATOM 2237 N N . PHE B 1 99 ? -13.281 12.156 0.806 1 76.31 99 PHE B N 1
ATOM 2238 C CA . PHE B 1 99 ? -13.977 11.648 -0.37 1 76.31 99 PHE B CA 1
ATOM 2239 C C . PHE B 1 99 ? -12.992 11.016 -1.35 1 76.31 99 PHE B C 1
ATOM 2241 O O . PHE B 1 99 ? -13.266 9.961 -1.922 1 76.31 99 PHE B O 1
ATOM 2248 N N . LEU B 1 100 ? -11.898 11.602 -1.538 1 80 100 LEU B N 1
ATOM 2249 C CA . LEU B 1 100 ? -10.883 11.086 -2.449 1 80 100 LEU B CA 1
ATOM 2250 C C . LEU B 1 100 ? -10.344 9.75 -1.955 1 80 100 LEU B C 1
ATOM 2252 O O . LEU B 1 100 ? -10.086 8.844 -2.754 1 80 100 LEU B O 1
ATOM 2256 N N . ALA B 1 101 ? -10.211 9.609 -0.723 1 82.19 101 ALA B N 1
ATOM 2257 C CA . ALA B 1 101 ? -9.742 8.344 -0.165 1 82.19 101 ALA B CA 1
ATOM 2258 C C . ALA B 1 101 ? -10.758 7.234 -0.4 1 82.19 101 ALA B C 1
ATOM 2260 O O . ALA B 1 101 ? -10.391 6.133 -0.818 1 82.19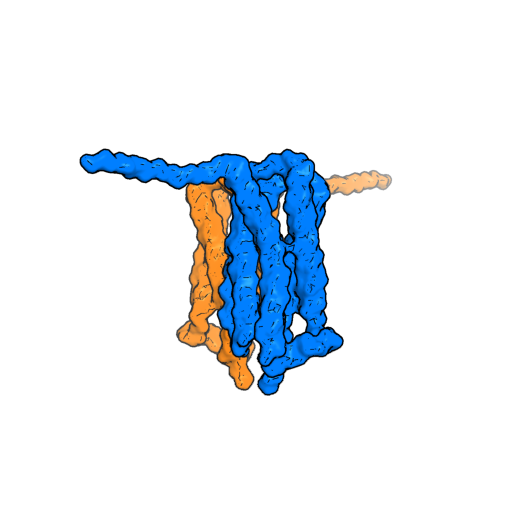 101 ALA B O 1
ATOM 2261 N N . LEU B 1 102 ? -11.992 7.551 -0.233 1 76.69 102 LEU B N 1
ATOM 2262 C CA . LEU B 1 102 ? -13.047 6.551 -0.339 1 76.69 102 LEU B CA 1
ATOM 2263 C C . LEU B 1 102 ? -13.383 6.266 -1.799 1 76.69 102 LEU B C 1
ATOM 2265 O O . LEU B 1 102 ? -13.344 5.109 -2.234 1 76.69 102 LEU B O 1
ATOM 2269 N N . ALA B 1 103 ? -13.648 7.336 -2.516 1 77.62 103 ALA B N 1
ATOM 2270 C CA . ALA B 1 103 ? -14.117 7.18 -3.891 1 77.62 103 ALA B CA 1
ATOM 2271 C C . ALA B 1 103 ? -12.945 7.082 -4.863 1 77.62 103 ALA B C 1
ATOM 2273 O O . ALA B 1 103 ? -13.008 6.336 -5.848 1 77.62 103 ALA B O 1
ATOM 2274 N N . GLY B 1 104 ? -11.961 7.793 -4.625 1 83 104 GLY B N 1
ATOM 2275 C CA . GLY B 1 104 ? -10.828 7.812 -5.535 1 83 104 GLY B CA 1
ATOM 2276 C C . GLY B 1 104 ? -9.883 6.645 -5.336 1 83 104 GLY B C 1
ATOM 2277 O O . GLY B 1 104 ? -9.188 6.234 -6.266 1 83 104 GLY B O 1
ATOM 2278 N N . GLY B 1 105 ? -9.867 6.148 -4.188 1 84.94 105 GLY B N 1
ATOM 2279 C CA . GLY B 1 105 ? -9.008 5.016 -3.879 1 84.94 105 GLY B CA 1
ATOM 2280 C C . GLY B 1 105 ? -9.789 3.73 -3.652 1 84.94 105 GLY B C 1
ATOM 2281 O O . GLY B 1 105 ? -9.625 2.762 -4.398 1 84.94 105 GLY B O 1
ATOM 2282 N N . GLY B 1 106 ? -10.711 3.814 -2.756 1 86.19 106 GLY B N 1
ATOM 2283 C CA . GLY B 1 106 ? -11.461 2.635 -2.35 1 86.19 106 GLY B CA 1
ATOM 2284 C C . GLY B 1 106 ? -12.266 2.023 -3.479 1 86.19 106 GLY B C 1
ATOM 2285 O O . GLY B 1 106 ? -12.227 0.809 -3.691 1 86.19 106 GLY B O 1
ATOM 2286 N N . LEU B 1 107 ? -12.914 2.795 -4.184 1 86.25 107 LEU B N 1
ATOM 2287 C CA . LEU B 1 107 ? -13.805 2.285 -5.223 1 86.25 107 LEU B CA 1
ATOM 2288 C C . LEU B 1 107 ? -13.008 1.602 -6.328 1 86.25 107 LEU B C 1
ATOM 2290 O O . LEU B 1 107 ? -13.297 0.454 -6.684 1 86.25 107 LEU B O 1
ATOM 2294 N N . PRO B 1 108 ? -12.078 2.268 -6.914 1 90.31 108 PRO B N 1
ATOM 2295 C CA . PRO B 1 108 ? -11.273 1.578 -7.922 1 90.31 108 PRO B CA 1
ATOM 2296 C C . PRO B 1 108 ? -10.656 0.281 -7.398 1 90.31 108 PRO B C 1
ATOM 2298 O O . PRO B 1 108 ? -10.562 -0.703 -8.141 1 90.31 108 PRO B O 1
ATOM 2301 N N . LEU B 1 109 ? -10.234 0.3 -6.191 1 92.19 109 LEU B N 1
ATOM 2302 C CA . LEU B 1 109 ? -9.664 -0.907 -5.602 1 92.19 109 LEU B CA 1
ATOM 2303 C C . LEU B 1 109 ? -10.695 -2.029 -5.551 1 92.19 109 LEU B C 1
ATOM 2305 O O . LEU B 1 109 ? -10.391 -3.174 -5.898 1 92.19 109 LEU B O 1
ATOM 2309 N N . PHE B 1 110 ? -11.844 -1.665 -5.191 1 88.56 110 PHE B N 1
ATOM 2310 C CA . PHE B 1 110 ? -12.906 -2.66 -5.109 1 88.56 110 PHE B CA 1
ATOM 2311 C C . PHE B 1 110 ? -13.242 -3.211 -6.492 1 88.56 110 PHE B C 1
ATOM 2313 O O . PHE B 1 110 ? -13.461 -4.414 -6.648 1 88.56 110 PHE B O 1
ATOM 2320 N N . LEU B 1 111 ? -13.305 -2.375 -7.414 1 89.25 111 LEU B N 1
ATOM 2321 C CA . LEU B 1 111 ? -13.602 -2.822 -8.773 1 89.25 111 LEU B CA 1
ATOM 2322 C C . LEU B 1 111 ? -12.523 -3.783 -9.266 1 89.25 111 LEU B C 1
ATOM 2324 O O . LEU B 1 111 ? -12.828 -4.785 -9.922 1 89.25 111 LEU B O 1
ATOM 2328 N N . LEU B 1 112 ? -11.336 -3.49 -8.938 1 92.06 112 LEU B N 1
ATOM 2329 C CA . LEU B 1 112 ? -10.242 -4.383 -9.305 1 92.06 112 LEU B CA 1
ATOM 2330 C C . LEU B 1 112 ? -10.352 -5.715 -8.57 1 92.06 112 LEU B C 1
ATOM 2332 O O . LEU B 1 112 ? -10.07 -6.77 -9.141 1 92.06 112 LEU B O 1
ATOM 2336 N N . MET B 1 113 ? -10.727 -5.645 -7.34 1 92 113 MET B N 1
ATOM 2337 C CA . MET B 1 113 ? -10.922 -6.863 -6.562 1 92 113 MET B CA 1
ATOM 2338 C C . MET B 1 113 ? -12 -7.742 -7.191 1 92 113 MET B C 1
ATOM 2340 O O . MET B 1 113 ? -11.828 -8.961 -7.289 1 92 113 MET B O 1
ATOM 2344 N N . CYS B 1 114 ? -13.055 -7.113 -7.605 1 86.94 114 CYS B N 1
ATOM 2345 C CA . CYS B 1 114 ? -14.125 -7.852 -8.266 1 86.94 114 CYS B CA 1
ATOM 2346 C C . CYS B 1 114 ? -13.625 -8.492 -9.562 1 86.94 114 CYS B C 1
ATOM 2348 O O . CYS B 1 114 ? -13.852 -9.68 -9.789 1 86.94 114 CYS B O 1
ATOM 2350 N N . ALA B 1 115 ? -12.977 -7.715 -10.328 1 88.75 115 ALA B N 1
ATOM 2351 C CA . ALA B 1 115 ? -12.461 -8.211 -11.602 1 88.75 115 ALA B CA 1
ATOM 2352 C C . ALA B 1 115 ? -11.484 -9.367 -11.383 1 88.75 115 ALA B C 1
ATOM 2354 O O . ALA B 1 115 ? -11.555 -10.383 -12.086 1 88.75 115 ALA B O 1
ATOM 2355 N N . ALA B 1 116 ? -10.68 -9.25 -10.461 1 90.81 116 ALA B N 1
ATOM 2356 C CA . 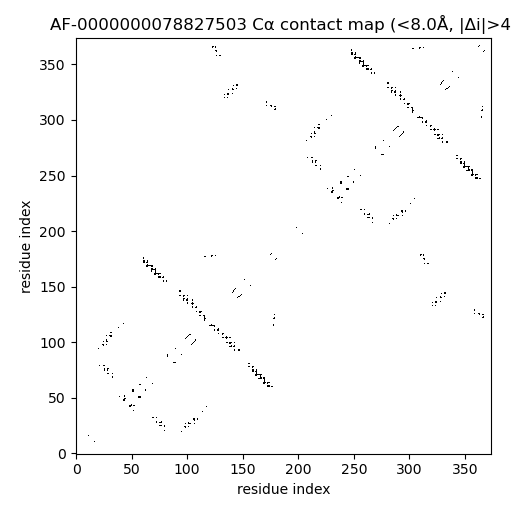ALA B 1 116 ? -9.688 -10.289 -10.18 1 90.81 116 ALA B CA 1
ATOM 2357 C C . ALA B 1 116 ? -10.359 -11.57 -9.688 1 90.81 116 ALA B C 1
ATOM 2359 O O . ALA B 1 116 ? -9.93 -12.672 -10.023 1 90.81 116 ALA B O 1
ATOM 2360 N N . SER B 1 117 ? -11.375 -11.461 -8.93 1 86.81 117 SER B N 1
ATOM 2361 C CA . SER B 1 117 ? -12.039 -12.602 -8.305 1 86.81 117 SER B CA 1
ATOM 2362 C C . SER B 1 117 ? -12.711 -13.492 -9.352 1 86.81 117 SER B C 1
ATOM 2364 O O . SER B 1 117 ? -12.844 -14.695 -9.148 1 86.81 117 SER B O 1
ATOM 2366 N N . VAL B 1 118 ? -13.078 -12.93 -10.438 1 84.5 118 VAL B N 1
ATOM 2367 C CA . VAL B 1 118 ? -13.812 -13.711 -11.422 1 84.5 118 VAL B CA 1
ATOM 2368 C C . VAL B 1 118 ? -12.898 -14.055 -12.594 1 84.5 118 VAL B C 1
ATOM 2370 O O . VAL B 1 118 ? -13.297 -14.781 -13.508 1 84.5 118 VAL B O 1
ATOM 2373 N N . ALA B 1 119 ? -11.75 -13.562 -12.586 1 86 119 ALA B N 1
ATOM 2374 C CA . ALA B 1 119 ? -10.82 -13.789 -13.695 1 86 119 ALA B CA 1
ATOM 2375 C C . ALA B 1 119 ? -10.266 -15.211 -13.664 1 86 119 ALA B C 1
ATOM 2377 O O . ALA B 1 119 ? -10.109 -15.797 -12.594 1 86 119 ALA B O 1
ATOM 2378 N N . HIS B 1 120 ? -9.953 -15.75 -14.836 1 84 120 HIS B N 1
ATOM 2379 C CA . HIS B 1 120 ? -9.328 -17.062 -14.945 1 84 120 HIS B CA 1
ATOM 2380 C C . HIS B 1 120 ? -7.918 -17.047 -14.367 1 84 120 HIS B C 1
ATOM 2382 O O . HIS B 1 120 ? -7.488 -18.016 -13.742 1 84 120 HIS B O 1
ATOM 2388 N N . ARG B 1 121 ? -7.25 -15.922 -14.648 1 88.56 121 ARG B N 1
ATOM 2389 C CA . ARG B 1 121 ? -5.918 -15.719 -14.086 1 88.56 121 ARG B CA 1
ATOM 2390 C C . ARG B 1 121 ? -5.883 -14.484 -13.188 1 88.56 121 ARG B C 1
ATOM 2392 O O . ARG B 1 121 ? -5.453 -13.414 -13.617 1 88.56 121 ARG B O 1
ATOM 2399 N N . PRO B 1 122 ? -6.246 -14.609 -11.969 1 89.88 122 PRO B N 1
ATOM 2400 C CA . PRO B 1 122 ? -6.324 -13.461 -11.062 1 89.88 122 PRO B CA 1
ATOM 2401 C C . PRO B 1 122 ? -4.98 -12.766 -10.883 1 89.88 122 PRO B C 1
ATOM 2403 O O . PRO B 1 122 ? -4.938 -11.562 -10.602 1 89.88 122 PRO B O 1
ATOM 2406 N N . GLN B 1 123 ? -3.85 -13.484 -11.148 1 91.5 123 GLN B N 1
ATOM 2407 C CA . GLN B 1 123 ? -2.516 -12.945 -10.922 1 91.5 123 GLN B CA 1
ATOM 2408 C C . GLN B 1 123 ? -2.25 -11.742 -11.828 1 91.5 123 GLN B C 1
ATOM 2410 O O . GLN B 1 123 ? -1.454 -10.867 -11.492 1 91.5 123 GLN B O 1
ATOM 2415 N N . MET B 1 124 ? -2.914 -11.633 -12.906 1 90.62 124 MET B N 1
ATOM 2416 C CA . MET B 1 124 ? -2.715 -10.539 -13.852 1 90.62 124 MET B CA 1
ATOM 2417 C C . MET B 1 124 ? -3.201 -9.219 -13.266 1 90.62 124 MET B C 1
ATOM 2419 O O . MET B 1 124 ? -2.818 -8.148 -13.734 1 90.62 124 MET B O 1
ATOM 2423 N N . TYR B 1 125 ? -3.998 -9.289 -12.258 1 93.69 125 TYR B N 1
ATOM 2424 C CA . TYR B 1 125 ? -4.57 -8.094 -11.656 1 93.69 125 TYR B CA 1
ATOM 2425 C C . TYR B 1 125 ? -3.74 -7.633 -10.461 1 93.69 125 TYR B C 1
ATOM 2427 O O . TYR B 1 125 ? -4.016 -6.586 -9.875 1 93.69 125 TYR B O 1
ATOM 2435 N N . LEU B 1 126 ? -2.766 -8.383 -10.141 1 94.81 126 LEU B N 1
ATOM 2436 C CA . LEU B 1 126 ? -2.01 -8.078 -8.93 1 94.81 126 LEU B CA 1
ATOM 2437 C C . LEU B 1 126 ? -1.328 -6.719 -9.047 1 94.81 126 LEU B C 1
ATOM 2439 O O . LEU B 1 126 ? -1.406 -5.898 -8.125 1 94.81 126 LEU B O 1
ATOM 2443 N N . LEU B 1 127 ? -0.714 -6.422 -10.188 1 95.31 127 LEU B N 1
ATOM 2444 C CA . LEU B 1 127 ? 0.01 -5.164 -10.328 1 95.31 127 LEU B CA 1
ATOM 2445 C C . LEU B 1 127 ? -0.945 -3.977 -10.258 1 95.31 127 LEU B C 1
ATOM 2447 O O . LEU B 1 127 ? -0.716 -3.033 -9.5 1 95.31 127 LEU B O 1
ATOM 2451 N N . PRO B 1 128 ? -2.02 -4 -11 1 94.81 128 PRO B N 1
ATOM 2452 C CA . PRO B 1 128 ? -2.982 -2.906 -10.852 1 94.81 128 PRO B CA 1
ATOM 2453 C C . PRO B 1 128 ? -3.496 -2.76 -9.422 1 94.81 128 PRO B C 1
ATOM 2455 O O . PRO B 1 128 ? -3.66 -1.639 -8.93 1 94.81 128 PRO B O 1
ATOM 2458 N N . VAL B 1 129 ? -3.732 -3.842 -8.789 1 95.06 129 VAL B N 1
ATOM 2459 C CA . VAL B 1 129 ? -4.211 -3.818 -7.414 1 95.06 129 VAL B CA 1
ATOM 2460 C C . VAL B 1 129 ? -3.166 -3.156 -6.516 1 95.06 129 VAL B C 1
ATOM 2462 O O . VAL B 1 129 ? -3.504 -2.326 -5.668 1 95.06 129 VAL B O 1
ATOM 2465 N N . LEU B 1 130 ? -1.95 -3.463 -6.75 1 96 130 LEU B N 1
ATOM 2466 C CA . LEU B 1 130 ? -0.877 -2.891 -5.945 1 96 130 LEU B CA 1
ATOM 2467 C C . LEU B 1 130 ? -0.771 -1.386 -6.172 1 96 130 LEU B C 1
ATOM 2469 O O . LEU B 1 130 ? -0.619 -0.62 -5.219 1 96 130 LEU B O 1
ATOM 2473 N N . VAL B 1 131 ? -0.882 -0.951 -7.344 1 94.94 131 VAL B N 1
ATOM 2474 C CA . VAL B 1 131 ? -0.787 0.466 -7.68 1 94.94 131 VAL B CA 1
ATOM 2475 C C . VAL B 1 131 ? -1.92 1.234 -7.004 1 94.94 131 VAL B C 1
ATOM 2477 O O . VAL B 1 131 ? -1.686 2.26 -6.359 1 94.94 131 VAL B O 1
ATOM 2480 N N . VAL B 1 132 ? -3.074 0.7 -7.16 1 93.94 132 VAL B N 1
ATOM 2481 C CA . VAL B 1 132 ? -4.238 1.377 -6.594 1 93.94 132 VAL B CA 1
ATOM 2482 C C . VAL B 1 132 ? -4.176 1.318 -5.066 1 93.94 132 VAL B C 1
ATOM 2484 O O . VAL B 1 132 ? -4.566 2.271 -4.387 1 93.94 132 VAL B O 1
ATOM 2487 N N . LEU B 1 133 ? -3.691 0.222 -4.566 1 94.31 133 LEU B N 1
ATOM 2488 C CA . LEU B 1 133 ? -3.533 0.1 -3.121 1 94.31 133 LEU B CA 1
ATOM 2489 C C . LEU B 1 133 ? -2.582 1.165 -2.588 1 94.31 133 LEU B C 1
ATOM 2491 O O . LEU B 1 133 ? -2.893 1.847 -1.608 1 94.31 133 LEU B O 1
ATOM 2495 N N . ILE B 1 134 ? -1.444 1.289 -3.186 1 94 134 ILE B N 1
ATOM 2496 C CA . ILE B 1 134 ? -0.454 2.279 -2.777 1 94 134 ILE B CA 1
ATOM 2497 C C . ILE B 1 134 ? -1.07 3.676 -2.82 1 94 134 ILE B C 1
ATOM 2499 O O . ILE B 1 134 ? -0.928 4.453 -1.874 1 94 134 ILE B O 1
ATOM 2503 N N . GLY B 1 135 ? -1.764 3.957 -3.891 1 92.5 135 GLY B N 1
ATOM 2504 C CA . GLY B 1 135 ? -2.438 5.242 -4.008 1 92.5 135 GLY B CA 1
ATOM 2505 C C . GLY B 1 135 ? -3.49 5.461 -2.939 1 92.5 135 GLY B C 1
ATOM 2506 O O . GLY B 1 135 ? -3.602 6.559 -2.389 1 92.5 135 GLY B O 1
ATOM 2507 N N . THR B 1 136 ? -4.238 4.469 -2.705 1 91.88 136 THR B N 1
ATOM 2508 C CA . THR B 1 136 ? -5.289 4.559 -1.696 1 91.88 136 THR B CA 1
ATOM 2509 C C . THR B 1 136 ? -4.691 4.828 -0.318 1 91.88 136 THR B C 1
ATOM 2511 O O . THR B 1 136 ? -5.184 5.688 0.419 1 91.88 136 THR B O 1
ATOM 2514 N N . VAL B 1 137 ? -3.678 4.082 -0.008 1 92.06 137 VAL B N 1
ATOM 2515 C CA . VAL B 1 137 ? -3.025 4.273 1.284 1 92.06 137 VAL B CA 1
ATOM 2516 C C . VAL B 1 137 ? -2.479 5.695 1.384 1 92.06 137 VAL B C 1
ATOM 2518 O O . VAL B 1 137 ? -2.604 6.344 2.424 1 92.06 137 VAL B O 1
ATOM 2521 N N . ALA B 1 138 ? -1.926 6.156 0.373 1 90.69 138 ALA B N 1
ATOM 2522 C CA . ALA B 1 138 ? -1.403 7.52 0.357 1 90.69 138 ALA B CA 1
ATOM 2523 C C . ALA B 1 138 ? -2.516 8.539 0.6 1 90.69 138 ALA B C 1
ATOM 2525 O O . ALA B 1 138 ? -2.334 9.5 1.347 1 90.69 138 ALA B O 1
ATOM 2526 N N . LEU B 1 139 ? -3.609 8.328 -0.007 1 89.31 139 LEU B N 1
ATOM 2527 C CA . LEU B 1 139 ? -4.742 9.234 0.15 1 89.31 139 LEU B CA 1
ATOM 2528 C C . LEU B 1 139 ? -5.27 9.203 1.58 1 89.31 139 LEU B C 1
ATOM 2530 O O . LEU B 1 139 ? -5.609 10.242 2.145 1 89.31 139 LEU B O 1
ATOM 2534 N N . ILE B 1 140 ? -5.34 8.039 2.096 1 88.06 140 ILE B N 1
ATOM 2535 C CA . ILE B 1 140 ? -5.793 7.879 3.473 1 88.06 140 ILE B CA 1
ATOM 2536 C C . ILE B 1 140 ? -4.82 8.586 4.418 1 88.06 140 ILE B C 1
ATOM 2538 O O . ILE B 1 140 ? -5.246 9.281 5.344 1 88.06 140 ILE B O 1
ATOM 2542 N N . CYS B 1 141 ? -3.578 8.391 4.195 1 86.88 141 CYS B N 1
ATOM 2543 C CA . CYS B 1 141 ? -2.559 9.016 5.031 1 86.88 141 CYS B CA 1
ATOM 2544 C C . CYS B 1 141 ? -2.625 10.539 4.926 1 86.88 141 CYS B C 1
ATOM 2546 O O . CYS B 1 141 ? -2.438 11.234 5.922 1 86.88 141 CYS B O 1
ATOM 2548 N N . TYR B 1 142 ? -2.816 10.992 3.752 1 83.94 142 TYR B N 1
ATOM 2549 C CA . TYR B 1 142 ? -2.957 12.43 3.561 1 83.94 142 TYR B CA 1
ATOM 2550 C C . TYR B 1 142 ? -4.094 12.984 4.41 1 83.94 142 TYR B C 1
ATOM 2552 O O . TYR B 1 142 ? -3.93 14 5.09 1 83.94 142 TYR B O 1
ATOM 2560 N N . ASP B 1 143 ? -5.16 12.328 4.383 1 82 143 ASP B N 1
ATOM 2561 C CA . ASP B 1 143 ? -6.316 12.742 5.168 1 82 143 ASP B CA 1
ATOM 2562 C C . ASP B 1 143 ? -6.012 12.695 6.664 1 82 143 ASP B C 1
ATOM 2564 O O . ASP B 1 143 ? -6.32 13.633 7.402 1 82 143 ASP B O 1
ATOM 2568 N N . GLU B 1 144 ? -5.371 11.672 7.09 1 80.56 144 GLU B N 1
ATOM 2569 C CA . GLU B 1 144 ? -5.105 11.438 8.508 1 80.56 144 GLU B CA 1
ATOM 2570 C C . GLU B 1 144 ? -4.027 12.383 9.031 1 80.56 144 GLU B C 1
ATOM 2572 O O . GLU B 1 144 ? -4.18 12.961 10.109 1 80.56 144 GLU B O 1
ATOM 2577 N N . PHE B 1 145 ? -3.01 12.602 8.297 1 79 145 PHE B N 1
ATOM 2578 C CA . PHE B 1 145 ? -1.854 13.312 8.828 1 79 145 PHE B CA 1
ATOM 2579 C C . PHE B 1 145 ? -2 14.812 8.617 1 79 145 PHE B C 1
ATOM 2581 O O . PHE B 1 145 ? -1.42 15.609 9.359 1 79 145 PHE B O 1
ATOM 2588 N N . VAL B 1 146 ? -2.729 15.133 7.699 1 73.5 146 VAL B N 1
ATOM 2589 C CA . VAL B 1 146 ? -2.842 16.562 7.41 1 73.5 146 VAL B CA 1
ATOM 2590 C C . VAL B 1 146 ? -4.055 17.141 8.133 1 73.5 146 VAL B C 1
ATOM 2592 O O . VAL B 1 146 ? -3.984 18.234 8.695 1 73.5 146 VAL B O 1
ATOM 2595 N N . PHE B 1 147 ? -5.098 16.406 8.172 1 69.31 147 PHE B N 1
ATOM 2596 C CA . PHE B 1 147 ? -6.312 17.016 8.688 1 69.31 147 PHE B CA 1
ATOM 2597 C C . PHE B 1 147 ? -6.66 16.469 10.062 1 69.31 147 PHE B C 1
ATOM 2599 O O . PHE B 1 147 ? -7.164 17.203 10.922 1 69.31 147 PHE B O 1
ATOM 2606 N N . HIS B 1 148 ? -6.395 15.227 10.32 1 63.5 148 HIS B N 1
ATOM 2607 C CA . HIS B 1 148 ? -6.906 14.609 11.547 1 63.5 148 HIS B CA 1
ATOM 2608 C C . HIS B 1 148 ? -5.871 14.672 12.664 1 63.5 148 HIS B C 1
ATOM 2610 O O . HIS B 1 148 ? -6.223 14.578 13.844 1 63.5 148 HIS B O 1
ATOM 2616 N N . ARG B 1 149 ? -4.664 14.82 12.359 1 59.59 149 ARG B N 1
ATOM 2617 C CA . ARG B 1 149 ? -3.643 14.781 13.406 1 59.59 149 ARG B CA 1
ATOM 2618 C C . ARG B 1 149 ? -3.924 15.812 14.484 1 59.59 149 ARG B C 1
ATOM 2620 O O . ARG B 1 149 ? -3.715 15.555 15.672 1 59.59 149 ARG B O 1
ATOM 2627 N N . ARG B 1 150 ? -4.461 16.922 14.156 1 58.28 150 ARG B N 1
ATOM 2628 C CA . ARG B 1 150 ? -4.539 17.953 15.188 1 58.28 150 ARG B CA 1
ATOM 2629 C C . ARG B 1 150 ? -5.969 18.094 15.703 1 58.28 150 ARG B C 1
ATOM 2631 O O . ARG B 1 150 ? -6.203 18.781 16.703 1 58.28 150 ARG B O 1
ATOM 2638 N N . ARG B 1 151 ? -6.871 17.312 15.094 1 62.69 151 ARG B N 1
ATOM 2639 C CA . ARG B 1 151 ? -8.188 17.859 15.43 1 62.69 151 ARG B CA 1
ATOM 2640 C C . ARG B 1 151 ? -9.133 16.75 15.891 1 62.69 151 ARG B C 1
ATOM 2642 O O . ARG B 1 151 ? -10.227 17.016 16.375 1 62.69 151 ARG B O 1
ATOM 2649 N N . CYS B 1 152 ? -8.555 15.562 15.867 1 66.31 152 CYS B N 1
ATOM 2650 C CA . CYS B 1 152 ? -9.562 14.531 16.078 1 66.31 152 CYS B CA 1
ATOM 2651 C C . CYS B 1 152 ? -9.586 14.078 17.531 1 66.31 152 CYS B C 1
ATOM 2653 O O . CYS B 1 152 ? -8.539 13.891 18.141 1 66.31 152 CYS B O 1
ATOM 2655 N N . ASP B 1 153 ? -10.781 14.117 18.078 1 77.81 153 ASP B N 1
ATOM 2656 C CA . ASP B 1 153 ? -10.961 13.586 19.422 1 77.81 153 ASP B CA 1
ATOM 2657 C C . ASP B 1 153 ? -10.711 12.078 19.453 1 77.81 153 ASP B C 1
ATOM 2659 O O . ASP B 1 153 ? -10.555 11.445 18.406 1 77.81 153 ASP B O 1
ATOM 2663 N N . ARG B 1 154 ? -10.656 11.578 20.641 1 82.5 154 ARG B N 1
ATOM 2664 C CA . ARG B 1 154 ? -10.312 10.18 20.859 1 82.5 154 ARG B CA 1
ATOM 2665 C C . ARG B 1 154 ? -11.328 9.258 20.188 1 82.5 154 ARG B C 1
ATOM 2667 O O . ARG B 1 154 ? -10.961 8.219 19.641 1 82.5 154 ARG B O 1
ATOM 2674 N N . TRP B 1 155 ? -12.57 9.594 20.266 1 84.25 155 TRP B N 1
ATOM 2675 C CA . TRP B 1 155 ? -13.625 8.766 19.688 1 84.25 155 TRP B CA 1
ATOM 2676 C C . TRP B 1 155 ? -13.531 8.75 18.156 1 84.25 155 TRP B C 1
ATOM 2678 O O . TRP B 1 155 ? -13.625 7.691 17.531 1 84.25 155 TRP B O 1
ATOM 2688 N N . GLU B 1 156 ? -13.32 9.836 17.594 1 82.12 156 GLU B N 1
ATOM 2689 C CA . GLU B 1 156 ? -13.164 9.953 16.141 1 82.12 156 GLU B CA 1
ATOM 2690 C C . GLU B 1 156 ? -11.953 9.164 15.656 1 82.12 156 GLU B C 1
ATOM 2692 O O . GLU B 1 156 ? -12.016 8.477 14.633 1 82.12 156 GLU B O 1
ATOM 2697 N N . ALA B 1 157 ? -11 9.234 16.469 1 83.5 157 ALA B N 1
ATOM 2698 C CA . ALA B 1 157 ? -9.789 8.492 16.141 1 83.5 157 ALA B CA 1
ATOM 2699 C C . ALA B 1 157 ? -10.031 6.988 16.172 1 83.5 157 ALA B C 1
ATOM 2701 O O . ALA B 1 157 ? -9.531 6.254 15.32 1 83.5 157 ALA B O 1
ATOM 2702 N N . LEU B 1 158 ? -10.742 6.609 17.141 1 88.25 158 LEU B N 1
ATOM 2703 C CA . LEU B 1 158 ? -11.055 5.188 17.25 1 88.25 158 LEU B CA 1
ATOM 2704 C C . LEU B 1 158 ? -11.883 4.719 16.062 1 88.25 158 LEU B C 1
ATOM 2706 O O . LEU B 1 158 ? -11.641 3.641 15.523 1 88.25 158 LEU B O 1
ATOM 2710 N N . LEU B 1 159 ? -12.828 5.488 15.688 1 87.69 159 LEU B N 1
ATOM 2711 C CA . LEU B 1 159 ? -13.672 5.141 14.547 1 87.69 159 LEU B CA 1
ATOM 2712 C C . LEU B 1 159 ? -12.844 5.062 13.273 1 87.69 159 LEU B C 1
ATOM 2714 O O . LEU B 1 159 ? -12.984 4.113 12.492 1 87.69 159 LEU B O 1
ATOM 2718 N N . HIS B 1 160 ? -11.977 5.961 13.07 1 86.69 160 HIS B N 1
ATOM 2719 C CA . HIS B 1 160 ? -11.117 5.977 11.891 1 86.69 160 HIS B CA 1
ATOM 2720 C C . HIS B 1 160 ? -10.188 4.77 11.867 1 86.69 160 HIS B C 1
ATOM 2722 O O . HIS B 1 160 ? -10.039 4.113 10.836 1 86.69 160 HIS B O 1
ATOM 2728 N N . ARG B 1 161 ? -9.664 4.504 13.008 1 88.81 161 ARG B N 1
ATOM 2729 C CA . ARG B 1 161 ? -8.758 3.363 13.094 1 88.81 161 ARG B CA 1
ATOM 2730 C C . ARG B 1 161 ? -9.5 2.055 12.844 1 88.81 161 ARG B C 1
ATOM 2732 O O . ARG B 1 161 ? -8.961 1.145 12.211 1 88.81 161 ARG B O 1
ATOM 2739 N N . THR B 1 162 ? -10.625 1.979 13.383 1 91.56 162 THR B N 1
ATOM 2740 C CA . THR B 1 162 ? -11.438 0.787 13.172 1 91.56 162 THR B CA 1
ATOM 2741 C C . THR B 1 162 ? -11.828 0.647 11.703 1 91.56 162 THR B C 1
ATOM 2743 O O . THR B 1 162 ? -11.797 -0.452 11.148 1 91.56 162 THR B O 1
ATOM 2746 N N . LEU B 1 163 ? -12.188 1.678 11.109 1 90.75 163 LEU B N 1
ATOM 2747 C CA . LEU B 1 163 ? -12.531 1.701 9.695 1 90.75 163 LEU B CA 1
ATOM 2748 C C . LEU B 1 163 ? -11.359 1.227 8.844 1 90.75 163 LEU B C 1
ATOM 2750 O O . LEU B 1 163 ? -11.516 0.336 8 1 90.75 163 LEU B O 1
ATOM 2754 N N . LEU B 1 164 ? -10.25 1.788 9.148 1 90.44 164 LEU B N 1
ATOM 2755 C CA . LEU B 1 164 ? -9.062 1.477 8.367 1 90.44 164 LEU B CA 1
ATOM 2756 C C . LEU B 1 164 ? -8.609 0.041 8.617 1 90.44 164 LEU B C 1
ATOM 2758 O O . LEU B 1 164 ? -8.297 -0.688 7.672 1 90.44 164 LEU B O 1
ATOM 2762 N N . ALA B 1 165 ? -8.586 -0.363 9.852 1 93.31 165 ALA B N 1
ATOM 2763 C CA . ALA B 1 165 ? -8.18 -1.722 10.203 1 93.31 165 ALA B CA 1
ATOM 2764 C C . ALA B 1 165 ? -9.133 -2.75 9.594 1 93.31 165 ALA B C 1
ATOM 2766 O O . ALA B 1 165 ? -8.703 -3.812 9.141 1 93.31 165 ALA B O 1
ATOM 2767 N N . GLY B 1 166 ? -10.352 -2.422 9.656 1 93.94 166 GLY B N 1
ATOM 2768 C CA . GLY B 1 166 ? -11.336 -3.316 9.07 1 93.94 166 GLY B CA 1
ATOM 2769 C C . GLY B 1 166 ? -11.164 -3.5 7.578 1 93.94 166 GLY B C 1
ATOM 2770 O O . GLY B 1 166 ? -11.148 -4.629 7.082 1 93.94 166 GLY B O 1
ATOM 2771 N N . HIS B 1 167 ? -10.984 -2.449 6.863 1 93 167 HIS B N 1
ATOM 2772 C CA . HIS B 1 167 ? -10.781 -2.527 5.422 1 93 167 HIS B CA 1
ATOM 2773 C C . HIS B 1 167 ? -9.469 -3.229 5.094 1 93 167 HIS B C 1
ATOM 2775 O O . HIS B 1 167 ? -9.398 -4.008 4.137 1 93 167 HIS B O 1
ATOM 2781 N N . ALA B 1 168 ? -8.492 -2.941 5.879 1 94.12 168 ALA B N 1
ATOM 2782 C CA . ALA B 1 168 ? -7.203 -3.592 5.652 1 94.12 168 ALA B CA 1
ATOM 2783 C C . ALA B 1 168 ? -7.309 -5.102 5.852 1 94.12 168 ALA B C 1
ATOM 2785 O O . ALA B 1 168 ? -6.797 -5.875 5.039 1 94.12 168 ALA B O 1
ATOM 2786 N N . ALA B 1 169 ? -7.934 -5.457 6.906 1 95.81 169 ALA B N 1
ATOM 2787 C CA . ALA B 1 169 ? -8.109 -6.879 7.184 1 95.81 169 ALA B CA 1
ATOM 2788 C C . ALA B 1 169 ? -8.93 -7.555 6.086 1 95.81 169 ALA B C 1
ATOM 2790 O O . ALA B 1 169 ? -8.602 -8.656 5.648 1 95.81 169 ALA B O 1
ATOM 2791 N N . ALA B 1 170 ? -9.992 -6.93 5.703 1 94.81 170 ALA B N 1
ATOM 2792 C CA . ALA B 1 170 ? -10.82 -7.469 4.625 1 94.81 170 ALA B CA 1
ATOM 2793 C C . ALA B 1 170 ? -10.016 -7.605 3.334 1 94.81 170 ALA B C 1
ATOM 2795 O O . ALA B 1 170 ? -10.109 -8.625 2.643 1 94.81 170 ALA B O 1
ATOM 2796 N N . PHE B 1 171 ? -9.258 -6.555 3.041 1 94.81 171 PHE B N 1
ATOM 2797 C CA . PHE B 1 171 ? -8.438 -6.566 1.835 1 94.81 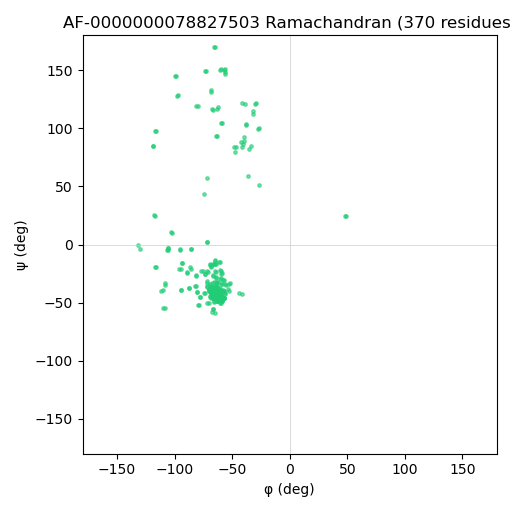171 PHE B CA 1
ATOM 2798 C C . PHE B 1 171 ? -7.422 -7.703 1.882 1 94.81 171 PHE B C 1
ATOM 2800 O O . PHE B 1 171 ? -7.25 -8.43 0.902 1 94.81 171 PHE B O 1
ATOM 2807 N N . LEU B 1 172 ? -6.777 -7.902 2.971 1 96.25 172 LEU B N 1
ATOM 2808 C CA . LEU B 1 172 ? -5.75 -8.93 3.096 1 96.25 172 LEU B CA 1
ATOM 2809 C C . LEU B 1 172 ? -6.363 -10.32 2.982 1 96.25 172 LEU B C 1
ATOM 2811 O O . LEU B 1 172 ? -5.777 -11.219 2.367 1 96.25 172 LEU B O 1
ATOM 2815 N N . ALA B 1 173 ? -7.453 -10.5 3.619 1 94.94 173 ALA B N 1
ATOM 2816 C CA . ALA B 1 173 ? -8.141 -11.781 3.498 1 94.94 173 ALA B CA 1
ATOM 2817 C C . ALA B 1 173 ? -8.531 -12.062 2.049 1 94.94 173 ALA B C 1
ATOM 2819 O O . ALA B 1 173 ? -8.359 -13.18 1.562 1 94.94 173 ALA B O 1
ATOM 2820 N N . TRP B 1 174 ? -9.062 -11.109 1.387 1 92.5 174 TRP B N 1
ATOM 2821 C CA . TRP B 1 174 ? -9.398 -11.258 -0.025 1 92.5 174 TRP B CA 1
ATOM 2822 C C . TRP B 1 174 ? -8.164 -11.594 -0.849 1 92.5 174 TRP B C 1
ATOM 2824 O O . TRP B 1 174 ? -8.203 -12.484 -1.705 1 92.5 174 TRP B O 1
ATOM 2834 N N . ALA B 1 175 ? -7.121 -10.836 -0.589 1 94.88 175 ALA B N 1
ATOM 2835 C CA . ALA B 1 175 ? -5.887 -11.062 -1.337 1 94.88 175 ALA B CA 1
ATOM 2836 C C . ALA B 1 175 ? -5.383 -12.492 -1.146 1 94.88 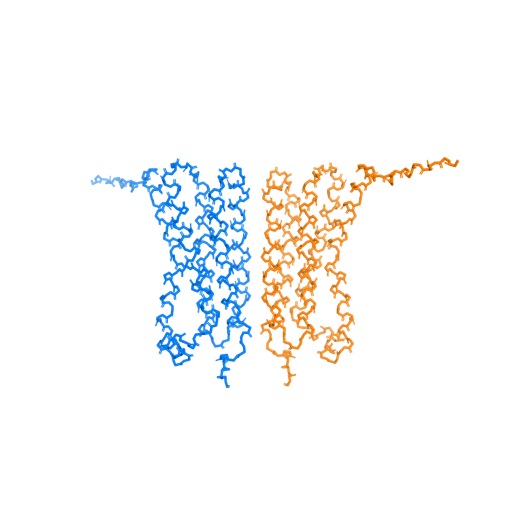175 ALA B C 1
ATOM 2838 O O . ALA B 1 175 ? -4.883 -13.109 -2.088 1 94.88 175 ALA B O 1
ATOM 2839 N N . HIS B 1 176 ? -5.5 -12.969 0.062 1 93.81 176 HIS B N 1
ATOM 2840 C CA . HIS B 1 176 ? -5.109 -14.352 0.313 1 93.81 176 HIS B CA 1
ATOM 2841 C C . HIS B 1 176 ? -5.949 -15.312 -0.517 1 93.81 176 HIS B C 1
ATOM 2843 O O . HIS B 1 176 ? -5.41 -16.234 -1.131 1 93.81 176 HIS B O 1
ATOM 2849 N N . PHE B 1 177 ? -7.215 -15.156 -0.518 1 89.94 177 PHE B N 1
ATOM 2850 C CA . PHE B 1 177 ? -8.133 -16.016 -1.261 1 89.94 177 PHE B CA 1
ATOM 2851 C C . PHE B 1 177 ? -7.828 -15.961 -2.754 1 89.94 177 PHE B C 1
ATOM 2853 O O . PHE B 1 177 ? -7.754 -17 -3.412 1 89.94 177 PHE B O 1
ATOM 2860 N N . CYS B 1 178 ? -7.582 -14.789 -3.252 1 89.75 178 CYS B N 1
ATOM 2861 C CA . CYS B 1 178 ? -7.492 -14.562 -4.691 1 89.75 178 CYS B CA 1
ATOM 2862 C C . CYS B 1 178 ? -6.117 -14.961 -5.215 1 89.75 178 CYS B C 1
ATOM 2864 O O . CYS B 1 178 ? -6 -15.516 -6.312 1 89.75 178 CYS B O 1
ATOM 2866 N N . PHE B 1 179 ? -5.094 -14.711 -4.395 1 91.81 179 PHE B N 1
ATOM 2867 C CA . PHE B 1 179 ? -3.762 -14.805 -4.977 1 91.81 179 PHE B CA 1
ATOM 2868 C C . PHE B 1 179 ? -2.959 -15.914 -4.316 1 91.81 179 PHE B C 1
ATOM 2870 O O . PHE B 1 179 ? -1.947 -16.359 -4.859 1 91.81 179 PHE B O 1
ATOM 2877 N N . VAL B 1 180 ? -3.291 -16.359 -3.197 1 90 180 VAL B N 1
ATOM 2878 C CA . VAL B 1 180 ? -2.439 -17.281 -2.455 1 90 180 VAL B CA 1
ATOM 2879 C C . VAL B 1 180 ? -3.086 -18.672 -2.414 1 90 180 VAL B C 1
ATOM 2881 O O . VAL B 1 180 ? -2.4 -19.688 -2.555 1 90 180 VAL B O 1
ATOM 2884 N N . ARG B 1 181 ? -4.332 -18.672 -2.256 1 85.38 181 ARG B N 1
ATOM 2885 C CA . ARG B 1 181 ? -5.023 -19.938 -2.072 1 85.38 181 ARG B CA 1
ATOM 2886 C C . ARG B 1 181 ? -4.879 -20.828 -3.309 1 85.38 181 ARG B C 1
ATOM 2888 O O . ARG B 1 181 ? -5.043 -20.359 -4.438 1 85.38 181 ARG B O 1
ATOM 2895 N N . GLU B 1 182 ? -4.289 -21.969 -3.344 1 68 182 GLU B N 1
ATOM 2896 C CA . GLU B 1 182 ? -4.09 -22.938 -4.422 1 68 182 GLU B CA 1
ATOM 2897 C C . GLU B 1 182 ? -5.418 -23.516 -4.891 1 68 182 GLU B C 1
ATOM 2899 O O . GLU B 1 182 ? -5.617 -23.75 -6.09 1 68 182 GLU B O 1
ATOM 2904 N N . ASN B 1 183 ? -6.109 -24.125 -3.971 1 55.88 183 ASN B N 1
ATOM 2905 C CA . ASN B 1 183 ? -7.082 -25.203 -4.184 1 55.88 183 ASN B CA 1
ATOM 2906 C C . ASN B 1 183 ? -8.352 -24.672 -4.852 1 55.88 183 ASN B C 1
ATOM 2908 O O . ASN B 1 183 ? -9.297 -25.438 -5.074 1 55.88 183 ASN B O 1
ATOM 2912 N N . LEU B 1 184 ? -8.594 -23.531 -4.73 1 47.94 184 LEU B N 1
ATOM 2913 C CA . LEU B 1 184 ? -9.922 -23.453 -5.328 1 47.94 184 LEU B CA 1
ATOM 2914 C C . LEU B 1 184 ? -9.867 -23.766 -6.82 1 47.94 184 LEU B C 1
ATOM 2916 O O . LEU B 1 184 ? -10.898 -23.953 -7.465 1 47.94 184 LEU B O 1
ATOM 2920 N N . ARG B 1 185 ? -8.75 -23.422 -7.547 1 42.34 185 ARG B N 1
ATOM 2921 C CA . ARG B 1 185 ? -8.766 -23.75 -8.969 1 42.34 185 ARG B CA 1
ATOM 2922 C C . ARG B 1 185 ? -8.57 -25.234 -9.195 1 42.34 185 ARG B C 1
ATOM 2924 O O . ARG B 1 185 ? -7.445 -25.734 -9.164 1 42.34 185 ARG B O 1
ATOM 2931 N N . GLY B 1 186 ? -9.125 -26.125 -8.539 1 34.03 186 GLY B N 1
ATOM 2932 C CA . GLY B 1 186 ? -9.305 -27.453 -9.117 1 34.03 186 GLY B CA 1
ATOM 2933 C C . GLY B 1 186 ? -9.602 -27.406 -10.602 1 34.03 186 GLY B C 1
ATOM 2934 O O . GLY B 1 186 ? -10.648 -26.922 -11.023 1 34.03 186 GLY B O 1
ATOM 2935 N N . GLY B 1 187 ? -8.82 -26.875 -11.523 1 30.09 187 GLY B N 1
ATOM 2936 C CA . GLY B 1 187 ? -8.961 -27.75 -12.672 1 30.09 187 GLY B CA 1
ATOM 2937 C C . GLY B 1 187 ? -8.547 -29.188 -12.383 1 30.09 187 GLY B C 1
ATOM 2938 O O . GLY B 1 187 ? -7.84 -29.438 -11.406 1 30.09 187 GLY B O 1
#

Secondary structure (DSSP, 8-state):
-------------HHHHHHHHHHHHHHHHHHHHHHHHHHHHHHTTSGGGGGGG-GGG--HHHHHHHHHHHHHHHHHHHHHHHHHHTT----HHHHHHHHIIIIIIIHHHHHHHHHHHH-S-GGGGHHHHHHHHHHHHHHHHHIIIIIITTT--HHHHHHHHHHHHHHHHHHHHHHIIIII--TTS--/-------------HHHHHHHHHHHHHHHHHHHHHHHHHHHHHHTTSGGGGGGG-GGG--HHHHHHHHHHHHHHHHHHHHHHHHHHTT----HHHHHHHHIIIIIIIHHHHHHHHHHHH-S-GGGGHHHHHHHHHHHHHHHHHIIIIIITTT--HHHHHHHHHHHHHHHHHHHHHHIIIII--TT---

pLDDT: mean 79.52, std 14.89, range [30.09, 96.25]